Protein AF-A0A3D0PVK4-F1 (afdb_monomer)

Structure (mmCIF, N/CA/C/O backbone):
data_AF-A0A3D0PVK4-F1
#
_entry.id   AF-A0A3D0PVK4-F1
#
loop_
_atom_site.group_PDB
_atom_site.id
_atom_site.type_symbol
_atom_site.label_atom_id
_atom_site.label_alt_id
_atom_site.label_comp_id
_atom_site.label_asym_id
_atom_site.label_entity_id
_atom_site.label_seq_id
_atom_site.pdbx_PDB_ins_code
_atom_site.Cartn_x
_atom_site.Cartn_y
_atom_site.Cartn_z
_atom_site.occupancy
_atom_site.B_iso_or_equiv
_atom_site.auth_seq_id
_atom_site.auth_comp_id
_atom_site.auth_asym_id
_atom_site.auth_atom_id
_atom_site.pdbx_PDB_model_num
ATOM 1 N N . MET A 1 1 ? -28.708 -6.680 35.191 1.00 58.59 1 MET A N 1
ATOM 2 C CA . MET A 1 1 ? -28.723 -5.325 34.583 1.00 58.59 1 MET A CA 1
ATOM 3 C C . MET A 1 1 ? -27.309 -4.758 34.552 1.00 58.59 1 MET A C 1
ATOM 5 O O . MET A 1 1 ? -26.917 -4.237 33.519 1.00 58.59 1 MET A O 1
ATOM 9 N N . GLU A 1 2 ? -26.520 -4.960 35.614 1.00 60.00 2 GLU A N 1
ATOM 10 C CA . GLU A 1 2 ? -25.069 -4.705 35.621 1.00 60.00 2 GLU A CA 1
ATOM 11 C C . GLU A 1 2 ? -24.308 -5.429 34.509 1.00 60.00 2 GLU A C 1
ATOM 13 O O . GLU A 1 2 ? -23.627 -4.765 33.738 1.00 60.00 2 GLU A O 1
ATOM 18 N N . ASP A 1 3 ? -24.485 -6.745 34.346 1.00 69.75 3 ASP A N 1
ATOM 19 C CA . ASP A 1 3 ? -23.753 -7.490 33.305 1.00 69.75 3 ASP A CA 1
ATOM 20 C C . ASP A 1 3 ? -24.058 -7.003 31.878 1.00 69.75 3 ASP A C 1
ATOM 22 O O . ASP A 1 3 ? -23.200 -7.067 31.004 1.00 69.75 3 ASP A O 1
ATOM 26 N N . TYR A 1 4 ? -25.254 -6.452 31.643 1.00 73.19 4 TYR A N 1
ATOM 27 C CA . TYR A 1 4 ? -25.607 -5.850 30.355 1.00 73.19 4 TYR A CA 1
ATOM 28 C C . TYR A 1 4 ? -24.887 -4.513 30.139 1.00 73.19 4 TYR A C 1
ATOM 30 O O . TYR A 1 4 ? -24.336 -4.276 29.071 1.00 73.19 4 TYR A O 1
ATOM 38 N N . ILE A 1 5 ? -24.841 -3.650 31.159 1.00 68.38 5 ILE A N 1
ATOM 39 C CA . ILE A 1 5 ? -24.108 -2.376 31.105 1.00 68.38 5 ILE A CA 1
ATOM 40 C C . ILE A 1 5 ? -22.619 -2.626 30.848 1.00 68.38 5 ILE A C 1
ATOM 42 O O . ILE A 1 5 ? -22.021 -1.970 29.999 1.00 68.38 5 ILE A O 1
ATOM 46 N N . ILE A 1 6 ? -22.038 -3.591 31.560 1.00 73.75 6 ILE A N 1
ATOM 47 C CA . ILE A 1 6 ? -20.621 -3.940 31.445 1.00 73.75 6 ILE A CA 1
ATOM 48 C C . ILE A 1 6 ? -20.329 -4.538 30.068 1.00 73.75 6 ILE A C 1
ATOM 50 O O . ILE A 1 6 ? -19.390 -4.094 29.418 1.00 73.75 6 ILE A O 1
ATOM 54 N N . GLY A 1 7 ? -21.175 -5.448 29.574 1.00 76.12 7 GLY A N 1
ATOM 55 C CA . GLY A 1 7 ? -21.017 -6.024 28.235 1.00 76.12 7 GLY A CA 1
ATOM 56 C C . GLY A 1 7 ? -21.122 -4.988 27.109 1.00 76.12 7 GLY A C 1
ATOM 57 O O . GLY A 1 7 ? -20.389 -5.064 26.127 1.00 76.12 7 GLY A O 1
ATOM 58 N N . VAL A 1 8 ? -21.981 -3.973 27.254 1.00 75.69 8 VAL A N 1
ATOM 59 C CA . VAL A 1 8 ? -22.079 -2.878 26.274 1.00 75.69 8 VAL A CA 1
ATOM 60 C C . VAL A 1 8 ? -20.844 -1.971 26.323 1.00 75.69 8 VAL A C 1
ATOM 62 O O . VAL A 1 8 ? -20.353 -1.563 25.273 1.00 75.69 8 VAL A O 1
ATOM 65 N N . ILE A 1 9 ? -20.310 -1.678 27.513 1.00 72.69 9 ILE A N 1
ATOM 66 C CA . ILE A 1 9 ? -19.059 -0.915 27.664 1.00 72.69 9 ILE A CA 1
ATOM 67 C C . ILE A 1 9 ? -17.879 -1.692 27.072 1.00 72.69 9 ILE A C 1
ATOM 69 O O . ILE A 1 9 ? -17.057 -1.107 26.370 1.00 72.69 9 ILE A O 1
ATOM 73 N N . GLU A 1 10 ? -17.821 -3.002 27.297 1.00 77.31 10 GLU A N 1
ATOM 74 C CA . GLU A 1 10 ? -16.793 -3.882 26.746 1.00 77.31 10 GLU A CA 1
ATOM 75 C C . GLU A 1 10 ? -16.864 -3.952 25.210 1.00 77.31 10 GLU A C 1
ATOM 77 O O . GLU A 1 10 ? -15.833 -3.872 24.547 1.00 77.31 10 GLU A O 1
ATOM 82 N N . ASP A 1 11 ? -18.061 -3.985 24.613 1.00 77.38 11 ASP A N 1
ATOM 83 C CA . ASP A 1 11 ? -18.217 -3.928 23.150 1.00 77.38 11 ASP A CA 1
ATOM 84 C C . ASP A 1 11 ? -17.812 -2.561 22.562 1.00 77.38 11 ASP A C 1
ATOM 86 O O . ASP A 1 11 ? -17.221 -2.499 21.482 1.00 77.38 11 ASP A O 1
ATOM 90 N N . ILE A 1 12 ? -18.060 -1.451 23.274 1.00 75.69 12 ILE A N 1
ATOM 91 C CA . ILE A 1 12 ? -17.538 -0.130 22.874 1.00 75.69 12 ILE A CA 1
ATOM 92 C C . ILE A 1 12 ? -16.009 -0.144 22.920 1.00 75.69 12 ILE A C 1
ATOM 94 O O . ILE A 1 12 ? -15.363 0.279 21.966 1.00 75.69 12 ILE A O 1
ATOM 98 N N . LEU A 1 13 ? -15.425 -0.648 24.004 1.00 71.56 13 LEU A N 1
ATOM 99 C CA . LEU A 1 13 ? -13.982 -0.660 24.236 1.00 71.56 13 LEU A CA 1
ATOM 100 C C . LEU A 1 13 ? -13.230 -1.530 23.220 1.00 71.56 13 LEU A C 1
ATOM 102 O O . LEU A 1 13 ? -12.225 -1.107 22.640 1.00 71.56 13 LEU A O 1
ATOM 106 N N . ASN A 1 14 ? -13.760 -2.725 22.957 1.00 75.38 14 ASN A N 1
ATOM 107 C CA . ASN A 1 14 ? -13.267 -3.628 21.925 1.00 75.38 14 ASN A CA 1
ATOM 108 C C . ASN A 1 14 ? -13.432 -3.008 20.537 1.00 75.38 14 ASN A C 1
ATOM 110 O O . ASN A 1 14 ? -12.511 -3.063 19.723 1.00 75.38 14 ASN A O 1
ATOM 114 N N . GLY A 1 15 ? -14.559 -2.339 20.284 1.00 69.50 15 GLY A N 1
ATOM 115 C CA . GLY A 1 15 ? -14.780 -1.578 19.063 1.00 69.50 15 GLY A CA 1
ATOM 116 C C . GLY A 1 15 ? -13.735 -0.478 18.858 1.00 69.50 15 GLY A C 1
ATOM 117 O O . GLY A 1 15 ? -13.112 -0.428 17.803 1.00 69.50 15 GLY A O 1
ATOM 118 N N . VAL A 1 16 ? -13.459 0.349 19.870 1.00 70.38 16 VAL A N 1
ATOM 119 C CA . VAL A 1 16 ? -12.435 1.410 19.803 1.00 70.38 16 VAL A CA 1
ATOM 120 C C . VAL A 1 16 ? -11.055 0.816 19.528 1.00 70.38 16 VAL A C 1
ATOM 122 O O . VAL A 1 16 ? -10.338 1.299 18.653 1.00 70.38 16 VAL A O 1
ATOM 125 N N . THR A 1 17 ? -10.706 -0.270 20.216 1.00 68.44 17 THR A N 1
ATOM 126 C CA . THR A 1 17 ? -9.398 -0.925 20.078 1.00 68.44 17 THR A CA 1
ATOM 127 C C . THR A 1 17 ? -9.240 -1.596 18.710 1.00 68.44 17 THR A C 1
ATOM 129 O O . THR A 1 17 ? -8.182 -1.501 18.095 1.00 68.44 17 THR A O 1
ATOM 132 N N . SER A 1 18 ? -10.305 -2.196 18.170 1.00 67.00 18 SER A N 1
ATOM 133 C CA . SER A 1 18 ? -10.315 -2.787 16.821 1.00 67.00 18 SER A CA 1
ATOM 134 C C . SER A 1 18 ? -10.205 -1.755 15.691 1.00 67.00 18 SER A C 1
ATOM 136 O O . SER A 1 18 ? -9.859 -2.099 14.562 1.00 67.00 18 SER A O 1
ATOM 138 N N . MET A 1 19 ? -10.487 -0.481 15.974 1.00 66.00 19 MET A N 1
ATOM 139 C CA . MET A 1 19 ? -10.402 0.595 14.989 1.00 66.00 19 MET A CA 1
ATOM 140 C C . MET A 1 19 ? -9.115 1.406 15.112 1.00 66.00 19 MET A C 1
ATOM 142 O O . MET A 1 19 ? -8.481 1.673 14.094 1.00 66.00 19 MET A O 1
ATOM 146 N N . GLY A 1 20 ? -8.735 1.790 16.333 1.00 59.12 20 GLY A N 1
ATOM 147 C CA . GLY A 1 20 ? -7.626 2.707 16.608 1.00 59.12 20 GLY A CA 1
ATOM 148 C C . GLY A 1 20 ? -6.433 2.110 17.356 1.00 59.12 20 GLY A C 1
ATOM 149 O O . GLY A 1 20 ? -5.475 2.838 17.589 1.00 59.12 20 GLY A O 1
ATOM 150 N N . GLY A 1 21 ? -6.475 0.833 17.749 1.00 62.78 21 GLY A N 1
ATOM 151 C CA . GLY A 1 21 ? -5.325 0.155 18.354 1.00 62.78 21 GLY A CA 1
ATOM 152 C C . GLY A 1 21 ? -4.225 -0.163 17.335 1.00 62.78 21 GLY A C 1
ATOM 153 O O . GLY A 1 21 ? -4.399 0.045 16.136 1.00 62.78 21 GLY A O 1
ATOM 154 N N . ASP A 1 22 ? -3.112 -0.738 17.797 1.00 54.72 22 ASP A N 1
ATOM 155 C CA . ASP A 1 22 ? -1.921 -1.034 16.972 1.00 54.72 22 ASP A CA 1
ATOM 156 C C . ASP A 1 22 ? -2.179 -1.939 15.748 1.00 54.72 22 ASP A C 1
ATOM 158 O O . ASP A 1 22 ? -1.397 -1.936 14.803 1.00 54.72 22 ASP A O 1
ATOM 162 N N . ASN A 1 23 ? -3.287 -2.690 15.727 1.00 57.16 23 ASN A N 1
ATOM 163 C CA . ASN A 1 23 ? -3.734 -3.489 14.573 1.00 57.16 23 ASN A CA 1
ATOM 164 C C . ASN A 1 23 ? -5.088 -3.023 14.021 1.00 57.16 23 ASN A C 1
ATOM 166 O O . ASN A 1 23 ? -5.751 -3.747 13.273 1.00 57.16 23 ASN A O 1
ATOM 170 N N . GLY A 1 24 ? -5.534 -1.841 14.436 1.00 62.22 24 GLY A N 1
ATOM 171 C CA . GLY A 1 24 ? -6.821 -1.297 14.068 1.00 62.22 24 GLY A CA 1
ATOM 172 C C . GLY A 1 24 ? -6.889 -0.954 12.587 1.00 62.22 24 GLY A C 1
ATOM 173 O O . GLY A 1 24 ? -5.876 -0.680 11.942 1.00 62.22 24 GLY A O 1
ATOM 174 N N . LEU A 1 25 ? -8.105 -0.941 12.045 1.00 62.31 25 LEU A N 1
ATOM 175 C CA . LEU A 1 25 ? -8.371 -0.665 10.628 1.00 62.31 25 LEU A CA 1
ATOM 176 C C . LEU A 1 25 ? -7.696 0.627 10.108 1.00 62.31 25 LEU A C 1
ATOM 178 O O . LEU A 1 25 ? -7.451 0.760 8.913 1.00 62.31 25 LEU A O 1
ATOM 182 N N . LEU A 1 26 ? -7.414 1.580 11.002 1.00 61.00 26 LEU A N 1
ATOM 183 C CA . LEU A 1 26 ? -6.803 2.879 10.704 1.00 61.00 26 LEU A CA 1
ATOM 184 C C . LEU A 1 26 ? -5.278 2.844 10.537 1.00 61.00 26 LEU A C 1
ATOM 186 O O . LEU A 1 26 ? -4.717 3.764 9.946 1.00 61.00 26 LEU A O 1
ATOM 190 N N . VAL A 1 27 ? -4.616 1.818 11.073 1.00 61.66 27 VAL A N 1
ATOM 191 C CA . VAL A 1 27 ? -3.147 1.705 11.122 1.00 61.66 27 VAL A CA 1
ATOM 192 C C . VAL A 1 27 ? -2.619 0.750 10.046 1.00 61.66 27 VAL A C 1
ATOM 194 O O . VAL A 1 27 ? -1.445 0.800 9.683 1.00 61.66 27 VAL A O 1
ATOM 197 N N . GLN A 1 28 ? -3.487 -0.098 9.491 1.00 66.69 28 GLN A N 1
ATOM 198 C CA . GLN A 1 28 ? -3.095 -1.124 8.529 1.00 66.69 28 GLN A CA 1
ATOM 199 C C . GLN A 1 28 ? -2.659 -0.535 7.180 1.00 66.69 28 GLN A C 1
ATOM 201 O O . GLN A 1 28 ? -3.311 0.339 6.602 1.00 66.69 28 GLN A O 1
ATOM 206 N N . THR A 1 29 ? -1.566 -1.076 6.637 1.00 68.75 29 THR A N 1
ATOM 207 C CA . THR A 1 29 ? -1.134 -0.797 5.260 1.00 68.75 29 THR A CA 1
ATOM 208 C C . THR A 1 29 ? -2.087 -1.428 4.243 1.00 68.75 29 THR A C 1
ATOM 210 O O . THR A 1 29 ? -2.768 -2.399 4.572 1.00 68.75 29 THR A O 1
ATOM 213 N N . PRO A 1 30 ? -2.101 -0.973 2.975 1.00 61.12 30 PRO A N 1
ATOM 214 C CA . PRO A 1 30 ? -2.915 -1.600 1.930 1.00 61.12 30 PRO A CA 1
ATOM 215 C C . PRO A 1 30 ? -2.632 -3.109 1.780 1.00 61.12 30 PRO A C 1
ATOM 217 O O . PRO A 1 30 ? -3.545 -3.913 1.619 1.00 61.12 30 PRO A O 1
ATOM 220 N N . ALA A 1 31 ? -1.372 -3.530 1.937 1.00 60.97 31 ALA A N 1
ATOM 221 C CA . ALA A 1 31 ? -0.999 -4.945 1.915 1.00 60.97 31 ALA A CA 1
ATOM 222 C C . ALA A 1 31 ? -1.577 -5.748 3.100 1.00 60.97 31 ALA A C 1
ATOM 224 O O . ALA A 1 31 ? -1.915 -6.921 2.936 1.00 60.97 31 ALA A O 1
ATOM 225 N N . GLN A 1 32 ? -1.706 -5.127 4.277 1.00 65.44 32 GLN A N 1
ATOM 226 C CA . GLN A 1 32 ? -2.278 -5.755 5.472 1.00 65.44 32 GLN A CA 1
ATOM 227 C C . GLN A 1 32 ? -3.806 -5.691 5.515 1.00 65.44 32 GLN A C 1
ATOM 229 O O . GLN A 1 32 ? -4.432 -6.621 6.016 1.00 65.44 32 GLN A O 1
ATOM 234 N N . PHE A 1 33 ? -4.401 -4.649 4.933 1.00 63.50 33 PHE A N 1
ATOM 235 C CA . PHE A 1 33 ? -5.846 -4.475 4.855 1.00 63.50 33 PHE A CA 1
ATOM 236 C C . PHE A 1 33 ? -6.499 -5.573 4.007 1.00 63.50 33 PHE A C 1
ATOM 238 O O . PHE A 1 33 ? -7.498 -6.170 4.407 1.00 63.50 33 PHE A O 1
ATOM 245 N N . ASN A 1 34 ? -5.938 -5.864 2.826 1.00 69.81 34 ASN A N 1
ATOM 246 C CA . ASN A 1 34 ? -6.353 -7.024 2.044 1.00 69.81 34 ASN A CA 1
ATOM 247 C C . ASN A 1 34 ? -5.244 -7.497 1.092 1.00 69.81 34 ASN A C 1
ATOM 249 O O . ASN A 1 34 ? -5.098 -6.996 -0.026 1.00 69.81 34 ASN A O 1
ATOM 253 N N . SER A 1 35 ? -4.510 -8.526 1.516 1.00 70.00 35 SER A N 1
ATOM 254 C CA . SER A 1 35 ? -3.409 -9.119 0.746 1.00 70.00 35 SER A CA 1
ATOM 255 C C . SER A 1 35 ? -3.849 -9.685 -0.607 1.00 70.00 35 SER A C 1
ATOM 257 O O . SER A 1 35 ? -3.089 -9.641 -1.575 1.00 70.00 35 SER A O 1
ATOM 259 N N . THR A 1 36 ? -5.093 -10.165 -0.706 1.00 70.75 36 THR A N 1
ATOM 260 C CA . THR A 1 36 ? -5.645 -10.663 -1.968 1.00 70.75 36 THR A CA 1
ATOM 261 C C . THR A 1 36 ? -5.830 -9.498 -2.930 1.00 70.75 36 THR A C 1
ATOM 263 O O . THR A 1 36 ? -5.188 -9.483 -3.969 1.00 70.75 36 THR A O 1
ATOM 266 N N . ILE A 1 37 ? -6.593 -8.464 -2.576 1.00 67.75 37 ILE A N 1
ATOM 267 C CA . ILE A 1 37 ? -6.819 -7.308 -3.462 1.00 67.75 37 ILE A CA 1
ATOM 268 C C . ILE A 1 37 ? -5.491 -6.647 -3.855 1.00 67.75 37 ILE A C 1
ATOM 270 O O . ILE A 1 37 ? -5.287 -6.339 -5.028 1.00 67.75 37 ILE A O 1
ATOM 274 N N . TYR A 1 38 ? -4.552 -6.512 -2.917 1.00 72.38 38 TYR A N 1
ATOM 275 C CA . TYR A 1 38 ? -3.235 -5.952 -3.207 1.00 72.38 38 TYR A CA 1
ATOM 276 C C . TYR A 1 38 ? -2.443 -6.782 -4.234 1.00 72.38 38 TYR A C 1
ATOM 278 O O . TYR A 1 38 ? -1.865 -6.215 -5.161 1.00 72.38 38 TYR A O 1
ATOM 286 N N . SER A 1 39 ? -2.473 -8.117 -4.146 1.00 71.56 39 SER A N 1
ATOM 287 C CA . SER A 1 39 ? -1.825 -8.988 -5.142 1.00 71.56 39 SER A CA 1
ATOM 288 C C . SER A 1 39 ? -2.442 -8.855 -6.540 1.00 71.56 39 SER A C 1
ATOM 290 O O . SER A 1 39 ? -1.726 -8.871 -7.541 1.00 71.56 39 SER A O 1
ATOM 292 N N . TRP A 1 40 ? -3.758 -8.642 -6.626 1.00 73.50 40 TRP A N 1
ATOM 293 C CA . TRP A 1 40 ? -4.442 -8.400 -7.897 1.00 73.50 40 TRP A CA 1
ATOM 294 C C . TRP A 1 40 ? -4.066 -7.038 -8.484 1.00 73.50 40 TRP A C 1
ATOM 296 O O . TRP A 1 40 ? -3.806 -6.931 -9.679 1.00 73.50 40 TRP A O 1
ATOM 306 N N . VAL A 1 41 ? -3.974 -6.008 -7.643 1.00 74.25 41 VAL A N 1
ATOM 307 C CA . VAL A 1 41 ? -3.532 -4.662 -8.033 1.00 74.25 41 VAL A CA 1
ATOM 308 C C . VAL A 1 41 ? -2.090 -4.685 -8.545 1.00 74.25 41 VAL A C 1
ATOM 310 O O . VAL A 1 41 ? -1.806 -4.108 -9.595 1.00 74.25 41 VAL A O 1
ATOM 313 N N . GLN A 1 42 ? -1.190 -5.405 -7.870 1.00 72.75 42 GLN A N 1
ATOM 314 C CA . GLN A 1 42 ? 0.174 -5.626 -8.361 1.00 72.75 42 GLN A CA 1
ATOM 315 C C . GLN A 1 42 ? 0.187 -6.403 -9.683 1.00 72.75 42 GLN A C 1
ATOM 317 O O . GLN A 1 42 ? 0.917 -6.031 -10.601 1.00 72.75 42 GLN A O 1
ATOM 322 N N . GLY A 1 43 ? -0.668 -7.420 -9.821 1.00 75.06 43 GLY A N 1
ATOM 323 C CA . GLY A 1 43 ? -0.842 -8.160 -11.070 1.00 75.06 43 GLY A CA 1
ATOM 324 C C . GLY A 1 43 ? -1.272 -7.264 -12.236 1.00 75.06 43 GLY A C 1
ATOM 325 O O . GLY A 1 43 ? -0.716 -7.373 -13.329 1.00 75.06 43 GLY A O 1
ATOM 326 N N . ILE A 1 44 ? -2.200 -6.330 -12.006 1.00 75.81 44 ILE A N 1
ATOM 327 C CA . ILE A 1 44 ? -2.634 -5.337 -13.003 1.00 75.81 44 ILE A CA 1
ATOM 328 C C . ILE A 1 44 ? -1.503 -4.352 -13.324 1.00 75.81 44 ILE A C 1
ATOM 330 O O . ILE A 1 44 ? -1.251 -4.075 -14.497 1.00 75.81 44 ILE A O 1
ATOM 334 N N . CYS A 1 45 ? -0.785 -3.861 -12.311 1.00 75.88 45 CYS A N 1
ATOM 335 C CA . CYS A 1 45 ? 0.368 -2.977 -12.500 1.00 75.88 45 CYS A CA 1
ATOM 336 C C . CYS A 1 45 ? 1.424 -3.631 -13.410 1.00 75.88 45 CYS A C 1
ATOM 338 O O . CYS A 1 45 ? 1.887 -3.032 -14.380 1.00 75.88 45 CYS A O 1
ATOM 340 N N . GLN A 1 46 ? 1.740 -4.902 -13.163 1.00 76.69 46 GLN A N 1
ATOM 341 C CA . GLN A 1 46 ? 2.753 -5.636 -13.916 1.00 76.69 46 GLN A CA 1
ATOM 342 C C . GLN A 1 46 ? 2.276 -6.094 -15.301 1.00 76.69 46 GLN A C 1
ATOM 344 O O . GLN A 1 46 ? 3.066 -6.113 -16.241 1.00 76.69 46 GLN A O 1
ATOM 349 N N . SER A 1 47 ? 0.989 -6.413 -15.454 1.00 79.88 47 SER A N 1
ATOM 350 C CA . SER A 1 47 ? 0.440 -6.926 -16.719 1.00 79.88 47 SER A CA 1
ATOM 351 C C . SER A 1 47 ? -0.029 -5.833 -17.681 1.00 79.88 47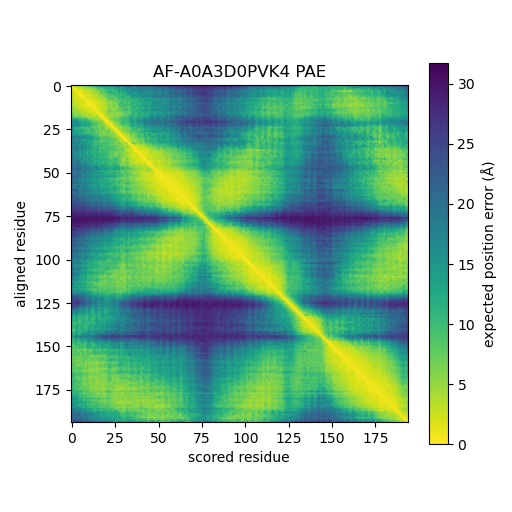 SER A C 1
ATOM 353 O O . SER A 1 47 ? -0.061 -6.071 -18.884 1.00 79.88 47 SER A O 1
ATOM 355 N N . ALA A 1 48 ? -0.413 -4.654 -17.181 1.00 78.12 48 ALA A N 1
ATOM 356 C CA . ALA A 1 48 ? -0.982 -3.579 -17.995 1.00 78.12 48 ALA A CA 1
ATOM 357 C C . ALA A 1 48 ? -0.191 -2.268 -17.899 1.00 78.12 48 ALA A C 1
ATOM 359 O O . ALA A 1 48 ? 0.158 -1.695 -18.931 1.00 78.12 48 ALA A O 1
ATOM 360 N N . ALA A 1 49 ? 0.139 -1.796 -16.693 1.00 77.00 49 ALA A N 1
ATOM 361 C CA . ALA A 1 49 ? 0.778 -0.488 -16.531 1.00 77.00 49 ALA A CA 1
ATOM 362 C C . ALA A 1 49 ? 2.264 -0.488 -16.922 1.00 77.00 49 ALA A C 1
ATOM 364 O O . ALA A 1 49 ? 2.702 0.437 -17.602 1.00 77.00 49 ALA A O 1
ATOM 365 N N . MET A 1 50 ? 3.027 -1.531 -16.573 1.00 81.81 50 MET A N 1
ATOM 366 C CA . MET A 1 50 ? 4.430 -1.667 -16.991 1.00 81.81 50 MET A CA 1
ATOM 367 C C . MET A 1 50 ? 4.591 -1.712 -18.521 1.00 81.81 50 MET A C 1
ATOM 369 O O . MET A 1 50 ? 5.387 -0.933 -19.040 1.00 81.81 50 MET A O 1
ATOM 373 N N . PRO A 1 51 ? 3.841 -2.539 -19.284 1.00 82.56 51 PRO A N 1
ATOM 374 C CA . PRO A 1 51 ? 3.906 -2.503 -20.746 1.00 82.56 51 PRO A CA 1
ATOM 375 C C . PRO A 1 51 ? 3.619 -1.120 -21.335 1.00 82.56 51 PRO A C 1
ATOM 377 O O . PRO A 1 51 ? 4.342 -0.678 -22.225 1.00 82.56 51 PRO A O 1
ATOM 380 N N . VAL A 1 52 ? 2.609 -0.411 -20.818 1.00 83.00 52 VAL A N 1
ATOM 381 C CA . VAL A 1 52 ? 2.288 0.957 -21.259 1.00 83.00 52 VAL A CA 1
ATOM 382 C C . VAL A 1 52 ? 3.440 1.917 -20.947 1.00 83.00 52 VAL A C 1
ATOM 384 O O . VAL A 1 52 ? 3.842 2.684 -21.821 1.00 83.00 52 VAL A O 1
ATOM 387 N N . ALA A 1 53 ? 4.022 1.830 -19.750 1.00 81.75 53 ALA A N 1
ATOM 388 C CA . ALA A 1 53 ? 5.184 2.617 -19.348 1.00 81.75 53 ALA A CA 1
ATOM 389 C C . ALA A 1 53 ? 6.397 2.366 -20.264 1.00 81.75 53 ALA A C 1
ATOM 391 O O . ALA A 1 53 ? 7.024 3.316 -20.727 1.00 81.75 53 ALA A O 1
ATOM 392 N N . TYR A 1 54 ? 6.685 1.110 -20.626 1.00 83.50 54 TYR A N 1
ATOM 393 C CA . TYR A 1 54 ? 7.773 0.793 -21.559 1.00 83.50 54 TYR A CA 1
ATOM 394 C C . TYR A 1 54 ? 7.541 1.349 -22.967 1.00 83.50 54 TYR A C 1
ATOM 396 O O . TYR A 1 54 ? 8.499 1.773 -23.611 1.00 83.50 54 TYR A O 1
ATOM 404 N N . VAL A 1 55 ? 6.296 1.375 -23.455 1.00 86.31 55 VAL A N 1
ATOM 405 C CA . VAL A 1 55 ? 5.971 1.972 -24.762 1.00 86.31 55 VAL A CA 1
ATOM 406 C C . VAL A 1 55 ? 6.207 3.483 -24.745 1.00 86.31 55 VAL A C 1
ATOM 408 O O . VAL A 1 55 ? 6.814 4.014 -25.676 1.00 86.31 55 VAL A O 1
ATOM 411 N N . VAL A 1 56 ? 5.782 4.175 -23.684 1.00 85.75 56 VAL A N 1
ATOM 412 C CA . VAL A 1 56 ? 6.034 5.618 -23.518 1.00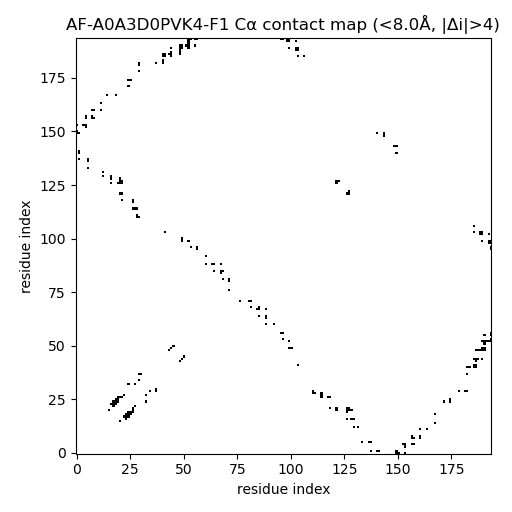 85.75 56 VAL A CA 1
ATOM 413 C C . VAL A 1 56 ? 7.536 5.894 -23.427 1.00 85.75 56 VAL A C 1
ATOM 415 O O . VAL A 1 56 ? 8.049 6.741 -24.159 1.00 85.75 56 VAL A O 1
ATOM 418 N N . LEU A 1 57 ? 8.263 5.115 -22.625 1.00 86.25 57 LEU A N 1
ATOM 419 C CA . LEU A 1 57 ? 9.713 5.230 -22.482 1.00 86.25 57 LEU A CA 1
ATOM 420 C C . LEU A 1 57 ? 10.431 4.998 -23.825 1.00 86.25 57 LEU A C 1
ATOM 422 O O . LEU A 1 57 ? 11.332 5.755 -24.185 1.00 86.25 57 LEU A O 1
ATOM 426 N N . ALA A 1 58 ? 10.000 4.013 -24.619 1.00 85.06 58 ALA A N 1
ATOM 427 C CA . ALA A 1 58 ? 10.544 3.761 -25.954 1.00 85.06 58 ALA A CA 1
ATOM 428 C C . ALA A 1 58 ? 10.307 4.934 -26.928 1.00 85.06 58 ALA A C 1
ATOM 430 O O . ALA A 1 58 ? 11.186 5.251 -27.738 1.00 85.06 58 ALA A O 1
ATOM 431 N N . LEU A 1 59 ? 9.157 5.614 -26.839 1.00 86.44 59 LEU A N 1
ATOM 432 C CA . LEU A 1 59 ? 8.868 6.816 -27.630 1.00 86.44 59 LEU A CA 1
ATOM 433 C C . LEU A 1 59 ? 9.769 7.990 -27.229 1.00 86.44 59 LEU A C 1
ATOM 435 O O . LEU A 1 59 ? 10.384 8.606 -28.101 1.00 86.44 59 LEU A O 1
ATOM 439 N N . ILE A 1 60 ? 9.895 8.269 -25.927 1.00 85.19 60 ILE A N 1
ATOM 440 C CA . ILE A 1 60 ? 10.776 9.328 -25.407 1.00 85.19 60 ILE A CA 1
ATOM 441 C C . ILE A 1 60 ? 12.233 9.057 -25.791 1.00 85.19 60 ILE A C 1
ATOM 443 O O . ILE A 1 60 ? 12.928 9.955 -26.264 1.00 85.19 60 ILE A O 1
ATOM 447 N N . PHE A 1 61 ? 12.679 7.806 -25.687 1.00 85.56 61 PHE A N 1
ATOM 448 C CA . PHE A 1 61 ? 14.022 7.406 -26.092 1.00 85.56 61 PHE A CA 1
ATOM 449 C C . PHE A 1 61 ? 14.281 7.622 -27.584 1.00 85.56 61 PHE A C 1
ATOM 451 O O . PHE A 1 61 ? 15.322 8.158 -27.962 1.00 85.56 61 PHE A O 1
ATOM 458 N N . THR A 1 62 ? 13.324 7.253 -28.437 1.00 85.50 62 THR A N 1
ATOM 459 C CA . THR A 1 62 ? 13.434 7.464 -29.888 1.00 85.50 62 THR A CA 1
ATOM 460 C C . THR A 1 62 ? 13.521 8.957 -30.221 1.00 85.50 62 THR A C 1
ATOM 462 O O . THR A 1 62 ? 14.317 9.352 -31.073 1.00 85.50 62 THR A O 1
ATOM 465 N N . LEU A 1 63 ? 12.772 9.808 -29.511 1.00 86.25 63 LEU A N 1
ATOM 466 C CA . LEU A 1 63 ? 12.857 11.266 -29.646 1.00 86.25 63 LEU A CA 1
ATOM 467 C C . LEU A 1 63 ? 14.205 11.823 -29.165 1.00 86.25 63 LEU A C 1
ATOM 469 O O . LEU A 1 63 ? 14.778 12.694 -29.822 1.00 86.25 63 LEU A O 1
ATOM 473 N N . GLU A 1 64 ? 14.743 11.330 -28.047 1.00 83.62 64 GLU A N 1
ATOM 474 C CA . GLU A 1 64 ? 16.040 11.784 -27.532 1.00 83.62 64 GLU A CA 1
ATOM 475 C C . GLU A 1 64 ? 17.203 11.327 -28.429 1.00 83.62 64 GLU A C 1
ATOM 477 O O . GLU A 1 64 ? 18.126 12.107 -28.673 1.00 83.62 64 GLU A O 1
ATOM 482 N N . LEU A 1 65 ? 17.118 10.127 -29.017 1.00 83.00 65 LEU A N 1
ATOM 483 C CA . LEU A 1 65 ? 18.045 9.671 -30.056 1.00 83.00 65 LEU A CA 1
ATOM 484 C C . LEU A 1 65 ? 17.945 10.504 -31.338 1.00 83.00 65 LEU A C 1
ATOM 486 O O . LEU A 1 65 ? 18.976 10.864 -31.902 1.00 83.00 65 LEU A O 1
ATOM 490 N N . TYR A 1 66 ? 16.739 10.857 -31.788 1.00 83.38 66 TYR A N 1
ATOM 491 C CA . TYR A 1 66 ? 16.548 11.722 -32.955 1.00 83.38 66 TYR A CA 1
ATOM 492 C C . TYR A 1 66 ? 17.149 13.121 -32.737 1.00 83.38 66 TYR A C 1
ATOM 494 O O . TYR A 1 66 ? 17.887 13.638 -33.581 1.00 83.38 66 TYR A O 1
ATOM 502 N N . ASN A 1 67 ? 16.906 13.720 -31.569 1.00 81.19 67 ASN A N 1
ATOM 503 C CA . ASN A 1 67 ? 17.492 15.009 -31.197 1.00 81.19 67 ASN A CA 1
ATOM 504 C C . ASN A 1 67 ? 19.020 14.931 -31.050 1.00 81.19 67 ASN A C 1
ATOM 506 O O . ASN A 1 67 ? 19.728 15.877 -31.394 1.00 81.19 67 ASN A O 1
ATOM 510 N N . ALA A 1 68 ? 19.551 13.806 -30.565 1.00 79.25 68 ALA A N 1
ATOM 511 C CA . ALA A 1 68 ? 20.990 13.574 -30.539 1.00 79.25 68 ALA A CA 1
ATOM 512 C C . ALA A 1 68 ? 21.575 13.455 -31.952 1.00 79.25 68 ALA A C 1
ATOM 514 O O . ALA A 1 68 ? 22.562 14.123 -32.242 1.00 79.25 68 ALA A O 1
ATOM 515 N N . SER A 1 69 ? 20.938 12.690 -32.844 1.00 76.31 69 SER A N 1
ATOM 516 C CA . SER A 1 69 ? 21.367 12.528 -34.241 1.00 76.31 69 SER A CA 1
ATOM 517 C C . SER A 1 69 ? 21.402 13.864 -34.981 1.00 76.31 69 SER A C 1
ATOM 519 O O . SER A 1 69 ? 22.432 14.245 -35.526 1.00 76.31 69 SER A O 1
ATOM 521 N N . THR A 1 70 ? 20.314 14.634 -34.920 1.00 75.50 70 THR A N 1
ATOM 522 C CA . THR A 1 70 ? 20.226 15.947 -35.583 1.00 75.50 70 THR A CA 1
ATOM 523 C C . THR A 1 70 ? 21.226 16.963 -35.028 1.00 75.50 70 THR A C 1
ATOM 525 O O . THR A 1 70 ? 21.725 17.810 -35.769 1.00 75.50 70 THR A O 1
ATOM 528 N N . ARG A 1 71 ? 21.577 16.877 -33.738 1.00 73.12 71 ARG A N 1
ATOM 529 C CA . ARG A 1 71 ? 22.608 17.727 -33.127 1.00 73.12 71 ARG A CA 1
ATOM 530 C C . ARG A 1 71 ? 24.024 17.343 -33.558 1.00 73.12 71 ARG A C 1
ATOM 532 O O . ARG A 1 71 ? 24.869 18.228 -33.650 1.00 73.12 71 ARG A O 1
ATOM 539 N N . ILE A 1 72 ? 24.277 16.067 -33.839 1.00 72.25 72 ILE A N 1
ATOM 540 C CA . ILE A 1 72 ? 25.548 15.587 -34.400 1.00 72.25 72 ILE A CA 1
ATOM 541 C C . ILE A 1 72 ? 25.679 16.049 -35.856 1.00 72.25 72 ILE A C 1
ATOM 543 O O . ILE A 1 72 ? 26.717 16.598 -36.226 1.00 72.25 72 ILE A O 1
ATOM 547 N N . ASP A 1 73 ? 24.604 15.924 -36.638 1.00 67.81 73 ASP A N 1
ATOM 548 C CA . ASP A 1 73 ? 24.560 16.357 -38.040 1.00 67.81 73 ASP A CA 1
ATOM 549 C C . ASP A 1 73 ? 24.695 17.885 -38.181 1.00 67.81 73 ASP A C 1
ATOM 551 O O . ASP A 1 73 ? 25.402 18.377 -39.060 1.00 67.81 73 ASP A O 1
ATOM 555 N N . GLY A 1 74 ? 24.066 18.658 -37.287 1.00 65.44 74 GLY A N 1
ATOM 556 C CA . GLY A 1 74 ? 24.114 20.124 -37.300 1.00 65.44 74 GLY A CA 1
ATOM 557 C C . GLY A 1 74 ? 25.403 20.745 -36.746 1.00 65.44 74 GLY A C 1
ATOM 558 O O . GLY A 1 74 ? 25.686 21.907 -37.033 1.00 65.44 74 GLY A O 1
ATOM 559 N N . ALA A 1 75 ? 26.194 20.009 -35.955 1.00 61.59 75 ALA A N 1
ATOM 560 C CA . ALA A 1 75 ? 27.392 20.541 -35.295 1.00 61.59 75 ALA A CA 1
ATOM 561 C C . ALA A 1 75 ? 28.679 20.455 -36.137 1.00 61.59 75 ALA A C 1
ATOM 563 O O . ALA A 1 75 ? 29.702 20.997 -35.724 1.00 61.59 75 ALA A O 1
ATOM 564 N N . GLY A 1 76 ? 28.663 19.797 -37.302 1.00 58.25 76 GLY A N 1
ATOM 565 C CA . GLY A 1 76 ? 29.786 19.786 -38.253 1.00 58.25 76 GLY A CA 1
ATOM 566 C C . GLY A 1 76 ? 31.124 19.232 -37.726 1.00 58.25 76 GLY A C 1
ATOM 567 O O . GLY A 1 76 ? 32.143 19.381 -38.397 1.00 58.25 76 GLY A O 1
ATOM 568 N N . ALA A 1 77 ? 31.160 18.599 -36.550 1.00 48.91 77 ALA A N 1
ATOM 569 C CA . ALA A 1 77 ? 32.394 18.224 -35.864 1.00 48.91 77 ALA A CA 1
ATOM 570 C C . ALA A 1 77 ? 32.450 16.716 -35.572 1.00 48.91 77 ALA A C 1
ATOM 572 O O . ALA A 1 77 ? 31.667 16.211 -34.780 1.00 48.91 77 ALA A O 1
ATOM 573 N N . GLY A 1 78 ? 33.409 16.040 -36.221 1.00 56.75 78 GLY A N 1
ATOM 574 C CA . GLY A 1 78 ? 34.051 14.753 -35.897 1.00 56.75 78 GLY A CA 1
ATOM 575 C C . GLY A 1 78 ? 33.253 13.650 -35.179 1.00 56.75 78 GLY A C 1
ATOM 576 O O . GLY A 1 78 ? 32.796 13.817 -34.053 1.00 56.75 78 GLY A O 1
ATOM 577 N N . ALA A 1 79 ? 33.253 12.447 -35.766 1.00 59.06 79 ALA A N 1
ATOM 578 C CA . ALA A 1 79 ? 32.623 11.215 -35.261 1.00 59.06 79 ALA A CA 1
ATOM 579 C C . ALA A 1 79 ? 32.824 10.907 -33.754 1.00 59.06 79 ALA A C 1
ATOM 581 O O . ALA A 1 79 ? 31.967 10.269 -33.142 1.00 59.06 79 ALA A O 1
ATOM 582 N N . THR A 1 80 ? 33.907 11.387 -33.133 1.00 58.91 80 THR A N 1
ATOM 583 C CA . THR A 1 80 ? 34.181 11.235 -31.694 1.00 58.91 80 THR A CA 1
ATOM 584 C C . THR A 1 80 ? 33.156 11.953 -30.804 1.00 58.91 80 THR A C 1
ATOM 586 O O . THR A 1 80 ? 32.707 11.376 -29.817 1.00 58.91 80 THR A O 1
ATOM 589 N N . PHE A 1 81 ? 32.707 13.163 -31.168 1.00 61.50 81 PHE A N 1
ATOM 590 C CA . PHE A 1 81 ? 31.674 13.888 -30.407 1.00 61.50 81 PHE A CA 1
ATOM 591 C C . PHE A 1 81 ? 30.285 13.254 -30.562 1.00 61.50 81 PHE A C 1
ATOM 593 O O . PHE A 1 81 ? 29.472 13.300 -29.637 1.00 61.50 81 PHE A O 1
ATOM 600 N N . GLY A 1 82 ? 30.026 12.616 -31.707 1.00 65.81 82 GLY A N 1
ATOM 601 C CA . GLY A 1 82 ? 28.780 11.892 -31.943 1.00 65.81 82 GLY A CA 1
ATOM 602 C C . GLY A 1 82 ? 28.650 10.623 -31.106 1.00 65.81 82 GLY A C 1
ATOM 603 O O . GLY A 1 82 ? 27.603 10.386 -30.503 1.00 65.81 82 GLY A O 1
ATOM 604 N N . ALA A 1 83 ? 29.732 9.849 -30.989 1.00 70.06 83 ALA A N 1
ATOM 605 C CA . ALA A 1 83 ? 29.750 8.639 -30.170 1.00 70.06 83 ALA A CA 1
ATOM 606 C C . ALA A 1 83 ? 29.525 8.939 -28.676 1.00 70.06 83 ALA A C 1
ATOM 608 O O . ALA A 1 83 ? 28.725 8.262 -28.029 1.00 70.06 83 ALA A O 1
ATOM 609 N N . GLU A 1 84 ? 30.159 9.985 -28.131 1.00 73.12 84 GLU A N 1
ATOM 610 C CA . GLU A 1 84 ? 29.956 10.392 -26.732 1.00 73.12 84 GLU A CA 1
ATOM 611 C C . GLU A 1 84 ? 28.519 10.847 -26.446 1.00 73.12 84 GLU A C 1
ATOM 613 O O . GLU A 1 84 ? 27.975 10.575 -25.371 1.00 73.12 84 GLU A O 1
ATOM 618 N N . MET A 1 85 ? 27.880 11.532 -27.397 1.00 72.75 85 MET A N 1
ATOM 619 C CA . MET A 1 85 ? 26.507 12.001 -27.231 1.00 72.75 85 MET A CA 1
ATOM 620 C C . MET A 1 85 ? 25.505 10.841 -27.241 1.00 72.75 85 MET A C 1
ATOM 622 O O . MET A 1 85 ? 24.637 10.781 -26.369 1.00 72.75 85 MET A O 1
ATOM 626 N N . ILE A 1 86 ? 25.667 9.885 -28.158 1.00 75.31 86 ILE A N 1
ATOM 627 C CA . ILE A 1 86 ? 24.848 8.664 -28.202 1.00 75.31 86 ILE A CA 1
ATOM 628 C C . ILE A 1 86 ? 25.055 7.836 -26.927 1.00 75.31 86 ILE A C 1
ATOM 630 O O . ILE A 1 86 ? 24.089 7.363 -26.330 1.00 75.31 86 ILE A O 1
ATOM 634 N N . PHE A 1 87 ? 26.297 7.723 -26.446 1.00 77.75 87 PHE A N 1
ATOM 635 C CA . PHE A 1 87 ? 26.607 7.007 -25.208 1.00 77.75 87 PHE A CA 1
ATOM 636 C C . PHE A 1 87 ? 25.931 7.637 -23.977 1.00 77.75 87 PHE A C 1
ATOM 638 O O . PHE A 1 87 ? 25.384 6.923 -23.137 1.00 77.75 87 PHE A O 1
ATOM 645 N N . LYS A 1 88 ? 25.876 8.974 -23.888 1.00 79.62 88 LYS A N 1
ATOM 646 C CA . LYS A 1 88 ? 25.133 9.670 -22.820 1.00 79.62 88 LYS A CA 1
ATOM 647 C C . LYS A 1 88 ? 23.627 9.402 -22.880 1.00 79.62 88 LYS A C 1
ATOM 649 O O . LYS A 1 88 ? 23.017 9.219 -21.829 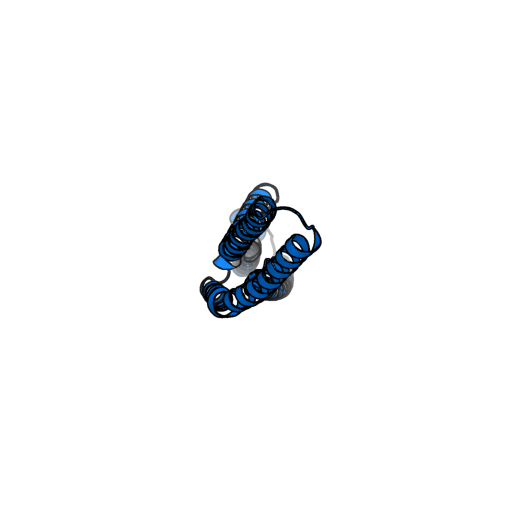1.00 79.62 88 LYS A O 1
ATOM 654 N N . VAL A 1 89 ? 23.032 9.355 -24.073 1.00 81.12 89 VAL A N 1
ATOM 655 C CA . VAL A 1 89 ? 21.600 9.034 -24.241 1.00 81.12 89 VAL A CA 1
ATOM 656 C C . VAL A 1 89 ? 21.312 7.576 -23.863 1.00 81.12 89 VAL A C 1
ATOM 658 O O . VAL A 1 89 ? 20.326 7.304 -23.182 1.00 81.12 89 VAL A O 1
ATOM 661 N N . MET A 1 90 ? 22.216 6.646 -24.185 1.00 81.00 90 MET A N 1
ATOM 662 C CA . MET A 1 90 ? 22.117 5.247 -23.751 1.00 81.00 90 MET A CA 1
ATOM 663 C C . MET A 1 90 ? 22.172 5.090 -22.226 1.00 81.00 90 MET A C 1
ATOM 665 O O . MET A 1 90 ? 21.383 4.336 -21.662 1.00 81.00 90 MET A O 1
ATOM 669 N N . ILE A 1 91 ? 23.057 5.819 -21.535 1.00 83.88 91 ILE A N 1
ATOM 670 C CA . ILE A 1 91 ? 23.111 5.788 -20.063 1.00 83.88 91 ILE A CA 1
ATOM 671 C C . ILE A 1 91 ? 21.807 6.316 -19.454 1.00 83.88 91 ILE A C 1
ATOM 673 O O . ILE A 1 91 ? 21.275 5.699 -18.531 1.00 83.88 91 ILE A O 1
ATOM 677 N N . LYS A 1 92 ? 21.264 7.424 -19.975 1.00 81.62 92 LYS A N 1
ATOM 678 C CA . LYS A 1 92 ? 19.980 7.968 -19.507 1.00 81.62 92 LYS A CA 1
ATOM 679 C C . LYS A 1 92 ? 18.845 6.959 -19.656 1.00 81.62 92 LYS A C 1
ATOM 681 O O . LYS A 1 92 ? 18.085 6.769 -18.715 1.00 81.62 92 LYS A O 1
ATOM 686 N N . PHE A 1 93 ? 18.777 6.268 -20.791 1.00 84.56 93 PHE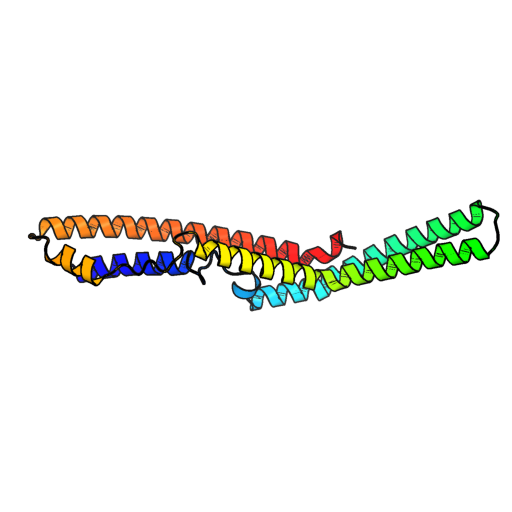 A N 1
ATOM 687 C CA . PHE A 1 93 ? 17.772 5.235 -21.029 1.00 84.56 93 PHE A CA 1
ATOM 688 C C . PHE A 1 93 ? 17.847 4.097 -20.010 1.00 84.56 93 PHE A C 1
ATOM 690 O O . PHE A 1 93 ? 16.827 3.697 -19.455 1.00 84.56 93 PHE A O 1
ATOM 697 N N . VAL A 1 94 ? 19.055 3.599 -19.725 1.00 84.50 94 VAL A N 1
ATOM 698 C CA . VAL A 1 94 ? 19.255 2.530 -18.735 1.00 84.50 94 VAL A CA 1
ATOM 699 C C . VAL A 1 94 ? 18.818 2.984 -17.341 1.00 84.50 94 VAL A C 1
ATOM 701 O O . VAL A 1 94 ? 18.166 2.215 -16.635 1.00 84.50 94 VAL A O 1
ATOM 704 N N . LEU A 1 95 ? 19.116 4.231 -16.959 1.00 83.19 95 LEU A N 1
ATOM 705 C CA . LEU A 1 95 ? 18.674 4.799 -15.682 1.00 83.19 95 LEU A CA 1
ATOM 706 C C . LEU A 1 95 ? 17.149 4.959 -15.611 1.00 83.19 95 LEU A C 1
ATOM 708 O O . LEU A 1 95 ? 16.553 4.553 -14.617 1.00 83.19 95 LEU A O 1
ATOM 712 N N . CYS A 1 96 ? 16.506 5.479 -16.659 1.00 80.62 96 CYS A N 1
ATOM 713 C CA . CYS A 1 96 ? 15.046 5.602 -16.720 1.00 80.62 96 CYS A CA 1
ATOM 714 C C . CYS A 1 96 ? 14.362 4.232 -16.658 1.00 80.62 96 CYS A C 1
ATOM 716 O O . CYS A 1 96 ? 13.438 4.035 -15.875 1.00 80.62 96 CYS A O 1
ATOM 718 N N . LYS A 1 97 ? 14.859 3.249 -17.416 1.00 83.44 97 LYS A N 1
ATOM 719 C CA . LYS A 1 97 ? 14.330 1.881 -17.392 1.00 83.44 97 LYS A CA 1
ATOM 720 C C . LYS A 1 97 ? 14.453 1.263 -15.999 1.00 83.44 97 LYS A C 1
ATOM 722 O O . LYS A 1 97 ? 13.503 0.660 -15.513 1.00 83.44 97 LYS A O 1
ATOM 727 N N . MET A 1 98 ? 15.600 1.440 -15.342 1.00 84.31 98 MET A N 1
ATOM 728 C CA . MET A 1 98 ? 15.810 0.969 -13.971 1.00 84.31 98 MET A CA 1
ATOM 729 C C . MET A 1 98 ? 14.849 1.642 -12.978 1.00 84.31 98 MET A C 1
ATOM 731 O O . MET A 1 98 ? 14.312 0.967 -12.105 1.00 84.31 98 MET A O 1
ATOM 735 N N . ALA A 1 99 ? 14.585 2.943 -13.126 1.00 80.69 99 ALA A N 1
ATOM 736 C CA . ALA A 1 99 ? 13.630 3.656 -12.279 1.00 80.69 99 ALA A CA 1
ATOM 737 C C . ALA A 1 99 ? 12.189 3.135 -12.451 1.00 80.69 99 ALA A C 1
ATOM 739 O O . ALA A 1 99 ? 11.499 2.894 -11.458 1.00 80.69 99 ALA A O 1
ATOM 740 N N . VAL A 1 100 ? 11.754 2.889 -13.692 1.00 81.69 100 VAL A N 1
ATOM 741 C CA . VAL A 1 100 ? 10.431 2.307 -13.980 1.00 81.69 100 VAL A CA 1
ATOM 742 C C . VAL A 1 100 ? 10.302 0.908 -13.373 1.00 81.69 100 VAL A C 1
ATOM 744 O O . VAL A 1 100 ? 9.320 0.633 -12.685 1.00 81.69 100 VAL A O 1
ATOM 747 N N . ASP A 1 101 ? 11.319 0.055 -13.523 1.00 81.31 101 ASP A N 1
ATOM 748 C CA . ASP A 1 101 ? 11.316 -1.299 -12.952 1.00 81.31 101 ASP A CA 1
ATOM 749 C C . ASP A 1 101 ? 11.204 -1.302 -11.419 1.00 81.31 101 ASP A C 1
ATOM 751 O O . ASP A 1 101 ? 10.542 -2.163 -10.838 1.00 81.31 101 ASP A O 1
ATOM 755 N N . MET A 1 102 ? 11.848 -0.340 -10.753 1.00 81.88 102 MET A N 1
ATOM 756 C CA . MET A 1 102 ? 11.855 -0.245 -9.290 1.00 81.88 102 MET A CA 1
ATOM 757 C C . MET A 1 102 ? 10.620 0.471 -8.721 1.00 81.88 102 MET A C 1
ATOM 759 O O . MET A 1 102 ? 10.435 0.479 -7.505 1.00 81.88 102 MET A O 1
ATOM 763 N N . THR A 1 103 ? 9.735 1.021 -9.559 1.00 78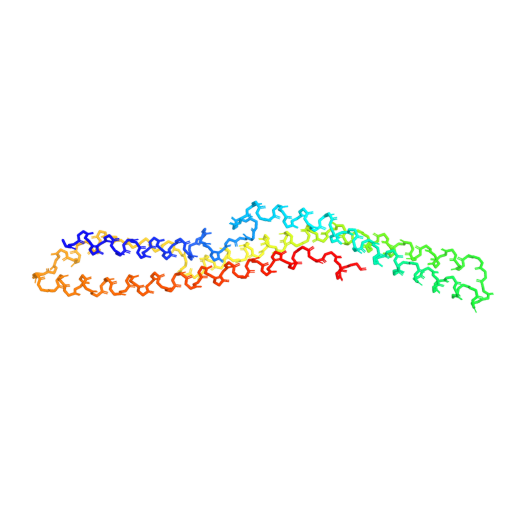.44 103 THR A N 1
ATOM 764 C CA . THR A 1 103 ? 8.544 1.774 -9.116 1.00 78.44 103 THR A CA 1
ATOM 765 C C . THR A 1 103 ? 7.649 0.998 -8.132 1.00 78.44 103 THR A C 1
ATOM 767 O O . THR A 1 103 ? 7.293 1.563 -7.093 1.00 78.44 103 THR A O 1
ATOM 770 N N . PRO A 1 104 ? 7.322 -0.295 -8.352 1.00 75.56 104 PRO A N 1
ATOM 771 C CA . PRO A 1 104 ? 6.505 -1.058 -7.405 1.00 75.56 104 PRO A CA 1
ATOM 772 C C . PRO A 1 104 ? 7.202 -1.276 -6.055 1.00 75.56 104 PRO A C 1
ATOM 774 O O . PRO A 1 104 ? 6.549 -1.281 -5.013 1.00 75.56 104 PRO A O 1
A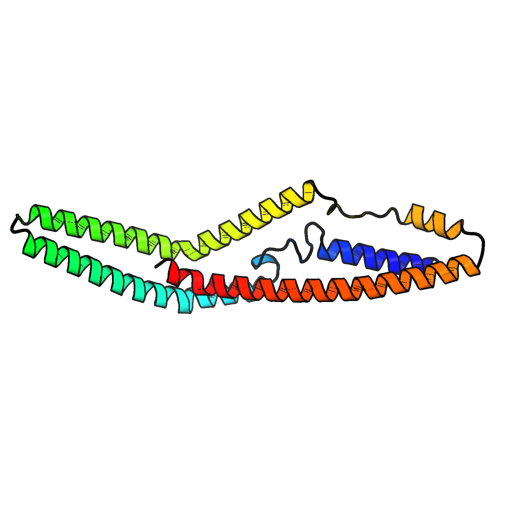TOM 777 N N . GLN A 1 105 ? 8.530 -1.439 -6.062 1.00 79.19 105 GLN A N 1
ATOM 778 C CA . GLN A 1 105 ? 9.325 -1.638 -4.847 1.00 79.19 105 GLN A CA 1
ATOM 779 C C . GLN A 1 105 ? 9.436 -0.345 -4.035 1.00 79.19 105 GLN A C 1
ATOM 781 O O . GLN A 1 105 ? 9.320 -0.374 -2.813 1.00 79.19 105 GLN A O 1
ATOM 786 N N . ILE A 1 106 ? 9.601 0.791 -4.716 1.00 79.50 106 ILE A N 1
ATOM 787 C CA . ILE A 1 106 ? 9.634 2.115 -4.090 1.00 79.50 106 ILE A CA 1
ATOM 788 C C . ILE A 1 106 ? 8.294 2.411 -3.409 1.00 79.50 106 ILE A C 1
ATOM 790 O O . ILE A 1 106 ? 8.283 2.812 -2.247 1.00 79.50 106 ILE A O 1
ATOM 794 N N . LEU A 1 107 ? 7.163 2.159 -4.081 1.00 78.56 107 LEU A N 1
ATOM 795 C CA . LEU A 1 107 ? 5.842 2.342 -3.469 1.00 78.56 107 LEU A CA 1
ATOM 796 C C . LEU A 1 107 ? 5.641 1.438 -2.245 1.00 78.56 107 LEU A C 1
ATOM 798 O O . LEU A 1 107 ? 5.170 1.911 -1.212 1.00 78.56 107 LEU A O 1
ATOM 802 N N . GLY A 1 108 ? 6.040 0.165 -2.334 1.00 78.44 108 GLY A N 1
ATOM 803 C CA . GLY A 1 108 ? 5.984 -0.769 -1.206 1.00 78.44 108 GLY A CA 1
ATOM 804 C C . GLY A 1 108 ? 6.775 -0.271 0.007 1.00 78.44 108 GLY A C 1
ATOM 805 O O . GLY A 1 108 ? 6.238 -0.209 1.111 1.00 78.44 108 GLY A O 1
ATOM 806 N N . ALA A 1 109 ? 8.011 0.183 -0.214 1.00 79.06 109 ALA A N 1
ATOM 807 C CA . ALA A 1 109 ? 8.862 0.728 0.841 1.00 79.06 109 ALA A CA 1
ATOM 808 C C . ALA A 1 109 ? 8.283 2.009 1.469 1.00 79.06 109 ALA A C 1
ATOM 810 O O . ALA A 1 109 ? 8.378 2.200 2.680 1.00 79.06 109 ALA A O 1
ATOM 811 N N . ILE A 1 110 ? 7.643 2.877 0.675 1.00 79.44 110 ILE A N 1
ATOM 812 C CA . ILE A 1 110 ? 6.961 4.074 1.191 1.00 79.44 110 ILE A CA 1
ATOM 813 C C . ILE A 1 110 ? 5.789 3.681 2.097 1.00 79.44 110 ILE A C 1
ATOM 815 O O . ILE A 1 110 ? 5.605 4.300 3.147 1.00 79.44 110 ILE A O 1
ATOM 819 N N . PHE A 1 111 ? 5.008 2.656 1.740 1.00 80.19 111 PHE A N 1
ATOM 820 C CA . PHE A 1 111 ? 3.909 2.183 2.586 1.00 80.19 111 PHE A CA 1
ATOM 821 C C . PHE A 1 111 ? 4.404 1.547 3.887 1.00 80.19 111 PHE A C 1
ATOM 823 O O . PHE A 1 111 ? 3.832 1.818 4.941 1.00 80.19 111 PHE A O 1
ATOM 830 N N . GLU A 1 112 ? 5.484 0.766 3.842 1.00 79.00 112 GLU A N 1
ATOM 831 C CA . GLU A 1 112 ? 6.111 0.197 5.042 1.00 79.00 112 GLU A CA 1
ATOM 832 C C . GLU A 1 112 ? 6.693 1.281 5.957 1.00 79.00 112 GLU A C 1
ATOM 834 O O . GLU A 1 112 ? 6.445 1.273 7.163 1.00 79.00 112 GLU A O 1
ATOM 839 N N . LEU A 1 113 ? 7.396 2.268 5.392 1.00 78.81 113 LEU A N 1
ATOM 840 C CA . LEU A 1 113 ? 7.909 3.414 6.143 1.00 78.81 113 LEU A CA 1
ATOM 841 C C . LEU A 1 113 ? 6.770 4.223 6.771 1.00 78.81 113 LEU A C 1
ATOM 843 O O . LEU A 1 113 ? 6.847 4.598 7.940 1.00 78.81 113 LEU A O 1
ATOM 847 N N . SER A 1 114 ? 5.695 4.456 6.017 1.00 74.06 114 SER A N 1
ATOM 848 C CA . SER A 1 114 ? 4.502 5.143 6.518 1.00 74.06 114 SER A CA 1
ATOM 849 C C . SER A 1 114 ? 3.879 4.370 7.680 1.00 74.06 114 SER A C 1
ATOM 851 O O . SER A 1 114 ? 3.565 4.969 8.703 1.00 74.06 114 SER A O 1
ATOM 853 N N . SER A 1 115 ? 3.778 3.042 7.573 1.00 70.19 115 SER A N 1
ATOM 854 C CA . SER A 1 115 ? 3.305 2.176 8.658 1.00 70.19 115 SER A CA 1
ATOM 855 C C . SER A 1 115 ? 4.179 2.272 9.900 1.00 70.19 115 SER A C 1
ATOM 857 O O . SER A 1 115 ? 3.660 2.334 11.010 1.00 70.19 115 SER A O 1
ATOM 859 N N . ASN A 1 116 ? 5.502 2.297 9.726 1.00 76.62 116 ASN A N 1
ATOM 860 C CA . ASN A 1 116 ? 6.440 2.410 10.834 1.00 76.62 116 ASN A CA 1
ATOM 861 C C . ASN A 1 116 ? 6.313 3.771 11.535 1.00 76.62 116 ASN A C 1
ATOM 863 O O . ASN A 1 116 ? 6.285 3.832 12.759 1.00 76.62 116 ASN A O 1
ATOM 867 N N . ILE A 1 117 ? 6.157 4.857 10.773 1.00 73.88 117 ILE A N 1
ATOM 868 C CA . ILE A 1 117 ? 5.907 6.197 11.321 1.00 73.88 117 ILE A CA 1
ATOM 869 C C . ILE A 1 117 ? 4.585 6.222 12.098 1.00 73.88 117 ILE A C 1
ATOM 871 O O . ILE A 1 117 ? 4.554 6.730 13.215 1.00 73.88 117 ILE A O 1
ATOM 875 N N . ILE A 1 118 ? 3.514 5.641 11.552 1.00 71.00 118 ILE A N 1
ATOM 876 C CA . ILE A 1 118 ? 2.204 5.578 12.219 1.00 71.00 118 ILE A CA 1
ATOM 877 C C . ILE A 1 118 ? 2.290 4.750 13.513 1.00 71.00 118 ILE A C 1
ATOM 879 O O . ILE A 1 118 ? 1.797 5.202 14.544 1.00 71.00 118 ILE A O 1
ATOM 883 N N . GLY A 1 119 ? 2.978 3.604 13.493 1.00 66.44 119 GLY A N 1
ATOM 884 C CA . GLY A 1 119 ? 3.213 2.775 14.683 1.00 66.44 119 GLY A CA 1
ATOM 885 C C . GLY A 1 119 ? 4.120 3.435 15.731 1.00 66.44 119 GLY A C 1
ATOM 886 O O . GLY A 1 119 ? 3.955 3.229 16.925 1.00 66.44 119 GLY A O 1
ATOM 887 N N . ASN A 1 120 ? 5.051 4.299 15.324 1.00 67.44 120 ASN A N 1
ATOM 888 C CA . ASN A 1 120 ? 5.837 5.087 16.278 1.00 67.44 120 ASN A CA 1
ATOM 889 C C . ASN A 1 120 ? 5.017 6.238 16.888 1.00 67.44 120 ASN A C 1
ATOM 891 O O . ASN A 1 120 ? 5.243 6.617 18.037 1.00 67.44 120 ASN A O 1
ATOM 895 N N . ILE A 1 121 ? 4.051 6.792 16.146 1.00 62.25 121 ILE A N 1
ATOM 896 C CA . ILE A 1 121 ? 3.138 7.835 16.639 1.00 62.25 121 ILE A CA 1
ATOM 897 C C . ILE A 1 121 ? 2.093 7.249 17.607 1.00 62.25 121 ILE A C 1
ATOM 899 O O . ILE A 1 121 ? 1.735 7.925 18.578 1.00 62.25 121 ILE A O 1
ATOM 903 N N . SER A 1 122 ? 1.650 5.995 17.421 1.00 54.25 122 SER A N 1
ATOM 904 C CA . SER A 1 122 ? 0.759 5.308 18.378 1.00 54.25 122 SER A CA 1
ATOM 905 C C . SER A 1 122 ? 1.410 5.089 19.751 1.00 54.25 122 SER A C 1
ATOM 907 O O . SER A 1 122 ? 0.699 5.028 20.751 1.00 54.25 122 SER A O 1
ATOM 909 N N . GLY A 1 123 ? 2.746 5.105 19.839 1.00 53.03 123 GLY A N 1
ATOM 910 C CA . GLY A 1 123 ? 3.484 5.100 21.107 1.00 53.03 123 GLY A CA 1
ATOM 911 C C . GLY A 1 123 ? 3.436 6.415 21.908 1.00 53.03 123 GLY A 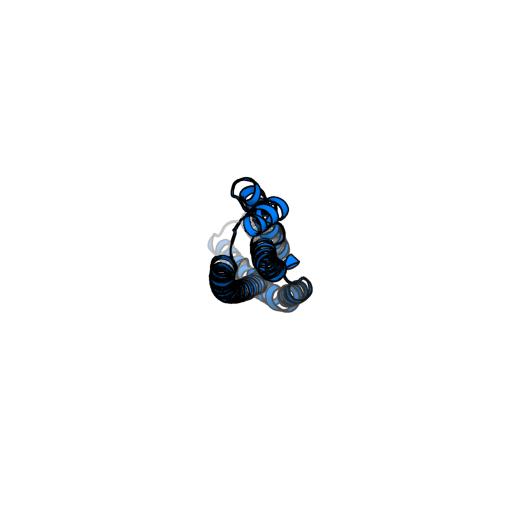C 1
ATOM 912 O O . GLY A 1 123 ? 3.789 6.414 23.086 1.00 53.03 123 GLY A O 1
ATOM 913 N N . GLY A 1 124 ? 3.012 7.537 21.304 1.00 48.44 124 GLY A N 1
ATOM 914 C CA . GLY A 1 124 ? 3.008 8.875 21.929 1.00 48.44 124 GLY A CA 1
ATOM 915 C C . GLY A 1 124 ? 1.627 9.504 22.163 1.00 48.44 124 GLY A C 1
ATOM 916 O O . GLY A 1 124 ? 1.523 10.541 22.814 1.00 48.44 124 GLY A O 1
ATOM 917 N N . THR A 1 125 ? 0.559 8.894 21.655 1.00 49.09 125 THR A N 1
ATOM 918 C CA . THR A 1 125 ? -0.845 9.309 21.845 1.00 49.09 125 THR A CA 1
ATOM 919 C C . THR A 1 125 ? -1.588 8.120 22.458 1.00 49.09 125 THR A C 1
ATOM 921 O O . THR A 1 125 ? -1.186 6.997 22.173 1.00 49.09 125 THR A O 1
ATOM 924 N N . PRO A 1 126 ? -2.638 8.282 23.289 1.00 44.41 126 PRO A N 1
ATOM 925 C CA . PRO A 1 126 ? -3.380 7.151 23.855 1.00 44.41 126 PRO A CA 1
ATOM 926 C C . PRO A 1 126 ? -4.183 6.385 22.779 1.00 44.41 126 PRO A C 1
ATOM 928 O O . PRO A 1 126 ? -5.404 6.452 22.726 1.00 44.41 126 PRO A O 1
ATOM 931 N N . GLY A 1 127 ? -3.479 5.673 21.899 1.00 47.25 127 GLY A N 1
ATOM 932 C CA . GLY A 1 127 ? -3.929 4.478 21.187 1.00 47.25 127 GLY A CA 1
ATOM 933 C C . GLY A 1 127 ? -3.442 3.202 21.883 1.00 47.25 127 GLY A C 1
ATOM 934 O O . GLY A 1 127 ? -3.638 2.103 21.369 1.00 47.25 127 GLY A O 1
ATOM 935 N N . GLY A 1 128 ? -2.828 3.339 23.067 1.00 47.06 128 GLY A N 1
ATOM 936 C CA . GLY A 1 128 ? -2.642 2.223 23.982 1.00 47.06 128 GLY A CA 1
ATOM 937 C C . GLY A 1 128 ? -3.995 1.573 24.214 1.00 47.06 128 GLY A C 1
ATOM 938 O O . GLY A 1 128 ? -4.990 2.285 24.374 1.00 47.06 128 GLY A O 1
ATOM 939 N N . SER A 1 129 ? -4.024 0.239 24.188 1.00 48.34 129 SER A N 1
ATOM 940 C CA . SER A 1 129 ? -5.158 -0.550 24.656 1.00 48.34 129 SER A CA 1
ATOM 941 C C . SER A 1 129 ? -5.777 0.186 25.833 1.00 48.34 129 SER A C 1
ATOM 943 O O . SER A 1 129 ? -5.129 0.334 26.874 1.00 48.34 129 SER A O 1
ATOM 945 N N . VAL A 1 130 ? -6.986 0.718 25.661 1.00 52.16 130 VAL A N 1
ATOM 946 C CA . VAL A 1 130 ? -7.739 1.208 26.805 1.00 52.16 130 VAL A CA 1
ATOM 947 C C . VAL A 1 130 ? -8.136 -0.073 27.517 1.00 52.16 130 VAL A C 1
ATOM 949 O O . VAL A 1 130 ? -9.214 -0.607 27.306 1.00 52.16 130 VAL A O 1
ATOM 952 N N . THR A 1 131 ? -7.214 -0.648 28.284 1.00 52.16 131 THR A N 1
ATOM 953 C CA . THR A 1 131 ? -7.507 -1.659 29.286 1.00 52.16 131 THR A CA 1
ATOM 954 C C . THR A 1 131 ? -8.266 -0.906 30.356 1.00 52.16 131 THR A C 1
ATOM 956 O O . THR A 1 131 ? -7.694 -0.420 31.329 1.00 52.16 131 THR A O 1
ATOM 959 N N . ALA A 1 132 ? -9.553 -0.684 30.096 1.00 57.09 132 ALA A N 1
ATOM 960 C CA . ALA A 1 132 ? -10.463 -0.243 31.123 1.00 57.09 132 ALA A CA 1
ATOM 961 C C . ALA A 1 132 ? -10.440 -1.336 32.188 1.00 57.09 132 ALA A C 1
ATOM 963 O O . ALA A 1 132 ? -10.653 -2.510 31.883 1.00 57.09 132 ALA A O 1
ATOM 964 N N . ASP A 1 133 ? -10.130 -0.949 33.417 1.00 63.25 133 ASP A N 1
ATOM 965 C CA . ASP A 1 133 ? -10.218 -1.833 34.565 1.00 63.25 133 ASP A CA 1
ATOM 966 C C . ASP A 1 133 ? -11.706 -2.116 34.826 1.00 63.25 133 ASP A C 1
ATOM 968 O O . ASP A 1 133 ? -12.396 -1.396 35.556 1.00 63.25 133 ASP A O 1
ATOM 972 N N . LEU A 1 134 ? -12.228 -3.125 34.125 1.00 63.53 134 LEU A N 1
ATOM 973 C CA . LEU A 1 134 ? -13.630 -3.532 34.175 1.00 63.53 134 LEU A CA 1
ATOM 974 C C . LEU A 1 134 ? -14.047 -3.941 35.594 1.00 63.53 134 LEU A C 1
ATOM 976 O O . LEU A 1 134 ? -15.230 -3.834 35.914 1.00 63.53 134 LEU A O 1
ATOM 980 N N . ASP A 1 135 ? -13.101 -4.319 36.460 1.00 62.81 135 ASP A N 1
ATOM 981 C CA . ASP A 1 135 ? -13.363 -4.673 37.855 1.00 62.81 135 ASP A CA 1
ATOM 982 C C . ASP A 1 135 ? -13.642 -3.435 38.720 1.00 62.81 135 ASP A C 1
ATOM 984 O O . ASP A 1 135 ? -14.568 -3.438 39.539 1.00 62.81 135 ASP A O 1
ATOM 988 N N . THR A 1 136 ? -12.939 -2.321 38.493 1.00 65.06 136 THR A N 1
ATOM 989 C CA . THR A 1 136 ? -13.275 -1.043 39.156 1.00 65.06 136 THR A CA 1
ATOM 990 C C . THR A 1 136 ? -14.621 -0.486 38.697 1.00 65.06 136 THR A C 1
ATOM 992 O O . THR A 1 136 ? -15.382 0.042 39.511 1.00 65.06 136 THR A O 1
ATOM 995 N N . LEU A 1 137 ? -14.965 -0.662 37.416 1.00 63.03 137 LEU A N 1
ATOM 996 C CA . LEU A 1 137 ? -16.271 -0.282 36.874 1.00 63.03 137 LEU A CA 1
ATOM 997 C C . LEU A 1 137 ? -17.389 -1.179 37.418 1.00 63.03 137 LEU A C 1
ATOM 999 O O . LEU A 1 137 ? -18.425 -0.661 37.829 1.00 63.03 137 LEU A O 1
ATOM 1003 N N . ARG A 1 138 ? -17.167 -2.498 37.504 1.00 62.62 138 ARG A N 1
ATOM 1004 C CA . ARG A 1 138 ? -18.067 -3.455 38.174 1.00 62.62 138 ARG A CA 1
ATOM 1005 C C . ARG A 1 138 ? -18.360 -3.023 39.605 1.00 62.62 138 ARG A C 1
ATOM 1007 O O . ARG A 1 138 ? -19.521 -2.856 39.974 1.00 62.62 138 ARG A O 1
ATOM 1014 N N . THR A 1 139 ? -17.307 -2.734 40.361 1.00 64.75 139 THR A N 1
ATOM 1015 C CA . THR A 1 139 ? -17.402 -2.312 41.762 1.00 64.75 139 THR A CA 1
ATOM 1016 C C . THR A 1 139 ? -18.143 -0.976 41.901 1.00 64.75 139 THR A C 1
ATOM 1018 O O . THR A 1 139 ? -18.950 -0.801 42.812 1.00 64.75 139 THR A O 1
ATOM 1021 N N . ALA A 1 140 ? -17.931 -0.019 40.993 1.00 63.22 140 ALA A N 1
ATOM 1022 C CA . ALA A 1 140 ? -18.632 1.266 41.011 1.00 63.22 140 ALA A CA 1
ATOM 1023 C C . ALA A 1 140 ? -20.133 1.141 40.683 1.00 63.22 140 ALA A C 1
ATOM 1025 O O . ALA A 1 140 ? -20.948 1.848 41.279 1.00 63.22 140 ALA A O 1
ATOM 1026 N N . VAL A 1 141 ? -20.512 0.236 39.771 1.00 61.56 141 VAL A N 1
ATOM 1027 C CA . VAL A 1 141 ? -21.922 -0.005 39.415 1.00 61.56 141 VAL A CA 1
ATOM 1028 C C . VAL A 1 141 ? -22.642 -0.807 40.507 1.00 61.56 141 VAL A C 1
ATOM 1030 O O . VAL A 1 141 ? -23.787 -0.482 40.831 1.00 61.56 141 VAL A O 1
ATOM 1033 N N . GLU A 1 142 ? -21.979 -1.779 41.142 1.00 64.19 142 GLU A N 1
ATOM 1034 C CA . GLU A 1 142 ? -22.541 -2.519 42.283 1.00 64.19 142 GLU A CA 1
ATOM 1035 C C . GLU A 1 142 ? -22.787 -1.612 43.498 1.00 64.19 142 GLU A C 1
ATOM 1037 O O . GLU A 1 142 ? -23.839 -1.712 44.136 1.00 64.19 142 GLU A O 1
ATOM 1042 N N . ASN A 1 143 ? -21.876 -0.669 43.768 1.00 65.00 143 ASN A N 1
ATOM 1043 C CA . ASN A 1 143 ? -21.988 0.285 44.878 1.00 65.00 143 ASN A CA 1
ATOM 1044 C C . ASN A 1 143 ? -23.071 1.365 44.685 1.00 65.00 143 ASN A C 1
ATOM 1046 O O . ASN A 1 143 ? -23.414 2.062 45.644 1.00 65.00 143 ASN A O 1
ATOM 1050 N N . MET A 1 144 ? -23.649 1.523 43.486 1.00 60.44 144 MET A N 1
ATOM 1051 C CA . MET A 1 144 ? -24.792 2.421 43.294 1.00 60.44 144 MET A CA 1
ATOM 1052 C C . MET A 1 144 ? -26.064 1.800 43.889 1.00 60.44 144 MET A C 1
ATOM 1054 O O . MET A 1 144 ? -26.658 0.873 43.337 1.00 60.44 144 MET A O 1
ATOM 1058 N N . SER A 1 145 ? -26.518 2.327 45.026 1.00 46.25 145 SER A N 1
ATOM 1059 C CA . SER A 1 145 ? -27.723 1.860 45.712 1.00 46.25 145 SER A CA 1
ATOM 1060 C C . SER A 1 145 ? -29.002 2.374 45.031 1.00 46.25 145 SER A C 1
ATOM 1062 O O . SER A 1 145 ? -29.404 3.527 45.168 1.00 46.25 145 SER A O 1
ATOM 1064 N N . GLY A 1 146 ? -29.676 1.495 44.282 1.00 60.16 146 GLY A N 1
ATOM 1065 C CA . GLY A 1 146 ? -31.031 1.727 43.768 1.00 60.16 146 GLY A CA 1
ATOM 1066 C C . GLY A 1 146 ? -31.284 1.163 42.366 1.00 60.16 146 GLY A C 1
ATOM 1067 O O . GLY A 1 146 ? -30.429 1.221 41.486 1.00 60.16 146 GLY A O 1
ATOM 1068 N N . MET A 1 147 ? -32.499 0.656 42.130 1.00 62.41 147 MET A N 1
ATOM 1069 C CA . MET A 1 147 ? -32.924 0.132 40.820 1.00 62.41 147 MET A CA 1
ATOM 1070 C C . MET A 1 147 ? -33.073 1.241 39.758 1.00 62.41 147 MET A C 1
ATOM 1072 O O . MET A 1 147 ? -32.775 1.024 38.587 1.00 62.41 147 MET A O 1
ATOM 1076 N N . PHE A 1 148 ? -33.495 2.443 40.168 1.00 70.38 148 PHE A N 1
ATOM 1077 C CA . PHE A 1 148 ? -33.710 3.595 39.279 1.00 70.38 148 PHE A CA 1
ATOM 1078 C C . PHE A 1 148 ? -32.411 4.178 38.679 1.00 70.38 148 PHE A C 1
ATOM 1080 O O . PHE A 1 148 ? -32.365 4.353 37.460 1.00 70.38 148 PHE A O 1
ATOM 1087 N N . PRO A 1 149 ? -31.344 4.435 39.465 1.00 71.56 149 PRO A N 1
ATOM 1088 C CA . PRO A 1 149 ? -30.054 4.887 38.931 1.00 71.56 149 PRO A CA 1
ATOM 1089 C C . PRO A 1 149 ? -29.435 3.905 37.928 1.00 71.56 149 PRO A C 1
ATOM 1091 O O . PRO A 1 149 ? -28.953 4.321 36.876 1.00 71.56 149 PRO A O 1
ATOM 1094 N N . LYS A 1 150 ? -29.515 2.594 38.206 1.00 66.25 150 LYS A N 1
ATOM 1095 C CA . LYS A 1 150 ? -29.006 1.538 37.312 1.00 66.25 150 LYS A CA 1
ATOM 1096 C C . LYS A 1 150 ? -29.762 1.492 35.983 1.00 66.25 150 LYS A C 1
ATOM 1098 O O . LYS A 1 150 ? -29.144 1.336 34.932 1.00 66.25 150 LYS A O 1
ATOM 1103 N N . LEU A 1 151 ? -31.082 1.689 36.010 1.00 70.56 151 LEU A N 1
ATOM 1104 C CA . LEU A 1 151 ? -31.900 1.743 34.797 1.00 70.56 151 LEU A CA 1
ATOM 1105 C C . LEU A 1 151 ? -31.568 2.973 33.933 1.00 70.56 151 LEU A C 1
ATOM 1107 O O . LEU A 1 151 ? -31.436 2.845 32.718 1.00 70.56 151 LEU A O 1
ATOM 1111 N N . PHE A 1 152 ? -31.382 4.147 34.547 1.00 77.88 152 PHE A N 1
ATOM 1112 C CA . PHE A 1 152 ? -31.005 5.367 33.823 1.00 77.88 152 PHE A CA 1
ATOM 1113 C C . PHE A 1 152 ? -29.614 5.243 33.180 1.00 77.88 152 PHE A C 1
ATOM 1115 O O . PHE A 1 152 ? -29.433 5.592 32.012 1.00 77.88 152 PHE A O 1
ATOM 1122 N N . LEU A 1 153 ? -28.656 4.653 33.901 1.00 76.12 153 LEU A N 1
ATOM 1123 C CA . LEU A 1 153 ? -27.313 4.382 33.390 1.00 76.12 153 LEU A CA 1
ATOM 1124 C C . LEU A 1 153 ? -27.332 3.373 32.229 1.00 76.12 153 LEU A C 1
ATOM 1126 O O . LEU A 1 153 ? -26.659 3.583 31.222 1.00 76.12 153 LEU A O 1
ATOM 1130 N N . CYS A 1 154 ? -28.165 2.332 32.309 1.00 71.06 154 CYS A N 1
ATOM 1131 C CA . CYS A 1 154 ? -28.366 1.372 31.220 1.00 71.06 154 CYS A CA 1
ATOM 1132 C C . CYS A 1 154 ? -28.862 2.039 29.926 1.00 71.06 154 CYS A C 1
ATOM 1134 O O . CYS A 1 154 ? -28.357 1.746 28.838 1.00 71.06 154 CYS A O 1
ATOM 1136 N N . VAL A 1 155 ? -29.830 2.954 30.031 1.00 78.62 155 VAL A N 1
ATOM 1137 C CA . VAL A 1 155 ? -30.351 3.700 28.874 1.00 78.62 155 VAL A CA 1
ATOM 1138 C C . VAL A 1 155 ? -29.274 4.619 28.294 1.00 78.62 155 VAL A C 1
ATOM 1140 O O . VAL A 1 155 ? -29.065 4.625 27.082 1.00 78.62 155 VAL A O 1
ATOM 1143 N N . GLN A 1 156 ? -28.538 5.339 29.144 1.00 79.94 156 GLN A N 1
ATOM 1144 C CA . GLN A 1 156 ? -27.475 6.241 28.702 1.00 79.94 156 GLN A CA 1
ATOM 1145 C C . GLN A 1 156 ? -26.335 5.501 27.983 1.00 79.94 156 GLN A C 1
ATOM 1147 O O . GLN A 1 156 ? -25.916 5.921 26.905 1.00 79.94 156 GLN A O 1
ATOM 1152 N N . VAL A 1 157 ? -25.879 4.368 28.523 1.00 80.06 157 VAL A N 1
ATOM 1153 C CA . VAL A 1 157 ? -24.829 3.539 27.907 1.00 80.06 157 VAL A CA 1
ATOM 1154 C C . VAL A 1 157 ? -25.290 2.958 26.565 1.00 80.06 157 VAL A C 1
ATOM 1156 O O . VAL A 1 157 ? -24.525 2.952 25.603 1.00 80.06 157 VAL A O 1
ATOM 1159 N N . THR A 1 158 ? -26.563 2.565 26.450 1.00 75.81 158 THR A N 1
ATOM 1160 C CA . THR A 1 158 ? -27.129 2.071 25.181 1.00 75.81 158 THR A CA 1
ATOM 1161 C C . THR A 1 158 ? -27.157 3.163 24.101 1.00 75.81 158 THR A C 1
ATOM 1163 O O . THR A 1 158 ? -26.840 2.894 22.944 1.00 75.81 158 THR A O 1
ATOM 1166 N N . ILE A 1 159 ? -27.469 4.415 24.459 1.00 82.25 159 ILE A N 1
ATOM 1167 C CA . ILE A 1 159 ? -27.438 5.554 23.520 1.00 82.25 159 ILE A CA 1
ATOM 1168 C C . ILE A 1 159 ? -26.009 5.823 23.018 1.00 82.25 159 ILE A C 1
ATOM 1170 O O . ILE A 1 159 ? -25.798 6.063 21.823 1.00 82.25 159 ILE A O 1
ATOM 1174 N N . ILE A 1 160 ? -25.018 5.752 23.911 1.00 84.38 160 ILE A N 1
ATOM 1175 C CA . ILE A 1 160 ? -23.602 5.925 23.553 1.00 84.38 160 ILE A CA 1
ATOM 1176 C C . ILE A 1 160 ? -23.147 4.791 22.627 1.00 84.38 160 ILE A C 1
ATOM 1178 O O . ILE A 1 160 ? -22.488 5.060 21.625 1.00 84.38 160 ILE A O 1
ATOM 1182 N N . TRP A 1 161 ? -23.553 3.548 22.898 1.00 80.31 161 TRP A N 1
ATOM 1183 C CA . TRP A 1 161 ? -23.238 2.394 22.052 1.00 80.31 161 TRP A CA 1
ATOM 1184 C C . TRP A 1 161 ? -23.766 2.546 20.623 1.00 80.31 161 TRP A C 1
ATOM 1186 O O . TRP A 1 161 ? -23.018 2.348 19.666 1.00 80.31 161 TRP A O 1
ATOM 1196 N N . ILE A 1 162 ? -25.023 2.974 20.461 1.00 78.44 162 ILE A N 1
ATOM 1197 C CA . ILE A 1 162 ? -25.613 3.230 19.136 1.00 78.44 162 ILE A CA 1
ATOM 1198 C C . ILE A 1 162 ? -24.821 4.315 18.394 1.00 78.44 162 ILE A C 1
ATOM 1200 O O . ILE A 1 162 ? -24.464 4.143 17.227 1.00 78.44 162 ILE A O 1
ATOM 1204 N N . THR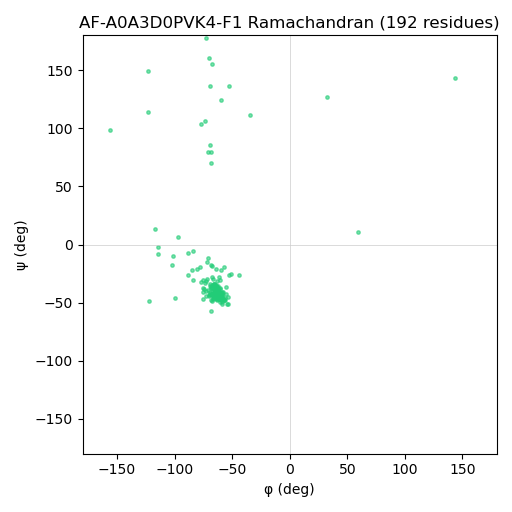 A 1 163 ? -24.509 5.417 19.081 1.00 84.31 163 THR A N 1
ATOM 1205 C CA . THR A 1 163 ? -23.729 6.528 18.512 1.00 84.31 163 THR A CA 1
ATOM 1206 C C . THR A 1 163 ? -22.335 6.063 18.085 1.00 84.31 163 THR A C 1
ATOM 1208 O O . THR A 1 163 ? -21.861 6.405 17.000 1.00 84.31 163 THR A O 1
ATOM 1211 N N . PHE A 1 164 ? -21.696 5.230 18.906 1.00 79.88 164 PHE A N 1
ATOM 1212 C CA . PHE A 1 164 ? -20.388 4.664 18.617 1.00 79.88 164 PHE A CA 1
ATOM 1213 C C . PHE A 1 164 ? -20.418 3.731 17.400 1.00 79.88 164 PHE A C 1
ATOM 1215 O O . PHE A 1 164 ? -19.590 3.887 16.506 1.00 79.88 164 PHE A O 1
ATOM 1222 N N . LYS A 1 165 ? -21.397 2.821 17.296 1.00 75.94 165 LYS A N 1
ATOM 1223 C CA . LYS A 1 165 ? -21.546 1.935 16.124 1.00 75.94 165 LYS A CA 1
ATOM 1224 C C . LYS A 1 165 ? -21.767 2.722 14.832 1.00 75.94 165 LYS A C 1
ATOM 1226 O O . LYS A 1 165 ? -21.207 2.360 13.800 1.00 75.94 165 LYS A O 1
ATOM 1231 N N . PHE A 1 166 ? -22.533 3.812 14.883 1.00 79.31 166 PHE A N 1
ATOM 1232 C CA . PHE A 1 166 ? -22.741 4.666 13.714 1.00 79.31 166 PHE A CA 1
ATOM 1233 C C . PHE A 1 166 ? -21.453 5.387 13.286 1.00 79.31 166 PHE A C 1
ATOM 1235 O O . PHE A 1 166 ? -21.089 5.354 12.113 1.00 79.31 166 PHE A O 1
ATOM 1242 N N . SER A 1 167 ? -20.726 5.978 14.239 1.00 79.94 167 SER A N 1
ATOM 1243 C CA . SER A 1 167 ? -19.422 6.608 13.982 1.00 79.94 167 SER A CA 1
ATOM 1244 C C . SER A 1 167 ? -18.403 5.603 13.430 1.00 79.94 167 SER A C 1
ATOM 1246 O O . SER A 1 167 ? -17.741 5.860 12.425 1.00 79.94 167 SER A O 1
ATOM 1248 N N . SER A 1 168 ? -18.348 4.417 14.038 1.00 77.94 168 SER A N 1
ATOM 1249 C CA . SER A 1 168 ? -17.496 3.307 13.618 1.00 77.94 168 SER A CA 1
ATOM 1250 C C . SER A 1 168 ? -17.761 2.914 12.160 1.00 77.94 168 SER A C 1
ATOM 1252 O O . SER A 1 168 ? -16.834 2.846 11.354 1.00 77.94 168 SER A O 1
ATOM 1254 N N . LEU A 1 169 ? -19.033 2.763 11.782 1.00 80.44 169 LEU A N 1
ATOM 1255 C CA . LEU A 1 169 ? -19.424 2.442 10.412 1.00 80.44 169 LEU A CA 1
ATOM 1256 C C . LEU A 1 169 ? -18.975 3.515 9.410 1.00 80.44 169 LEU A C 1
ATOM 1258 O O . LEU A 1 169 ? -18.421 3.175 8.364 1.00 80.44 169 LEU A O 1
ATOM 1262 N N . LEU A 1 170 ? -19.175 4.800 9.722 1.00 83.38 170 LEU A N 1
ATOM 1263 C CA . LEU A 1 170 ? -18.752 5.898 8.845 1.00 83.38 170 LEU A CA 1
ATOM 1264 C C . LEU A 1 170 ? -17.238 5.895 8.621 1.00 83.38 170 LEU A C 1
ATOM 1266 O O . LEU A 1 170 ? -16.780 6.016 7.485 1.00 83.38 170 LEU A O 1
ATOM 1270 N N . ILE A 1 171 ? -16.464 5.713 9.692 1.00 83.75 171 ILE A N 1
ATOM 1271 C CA . ILE A 1 171 ? -15.003 5.651 9.621 1.00 83.75 171 ILE A CA 1
ATOM 1272 C C . ILE A 1 171 ? -14.564 4.474 8.741 1.00 83.75 171 ILE A C 1
ATOM 1274 O O . ILE A 1 171 ? -13.750 4.663 7.840 1.00 83.75 171 ILE A O 1
ATOM 1278 N N . THR A 1 172 ? -15.131 3.279 8.935 1.00 78.62 172 THR A N 1
ATOM 1279 C CA . THR A 1 172 ? -14.801 2.101 8.119 1.00 78.62 172 THR A CA 1
ATOM 1280 C C . THR A 1 172 ? -15.074 2.332 6.631 1.00 78.62 172 THR A C 1
ATOM 1282 O O . THR A 1 172 ? -14.243 1.970 5.799 1.00 78.62 172 THR A O 1
ATOM 1285 N N . VAL A 1 173 ? -16.189 2.980 6.277 1.00 83.12 173 VAL A N 1
ATOM 1286 C CA . VAL A 1 173 ? -16.506 3.307 4.875 1.00 83.12 173 VAL A CA 1
ATOM 1287 C C . VAL A 1 173 ? -15.475 4.268 4.278 1.00 83.12 173 VAL A C 1
ATOM 1289 O O . VAL A 1 173 ? -14.997 4.039 3.166 1.00 83.12 173 VAL A O 1
ATOM 1292 N N . VAL A 1 174 ? -15.086 5.313 5.014 1.00 85.38 174 VAL A N 1
ATOM 1293 C CA . VAL A 1 174 ? -14.062 6.271 4.560 1.00 85.38 174 VAL A CA 1
ATOM 1294 C C . VAL A 1 174 ? -12.707 5.584 4.366 1.00 85.38 174 VAL A C 1
ATOM 1296 O O . VAL A 1 174 ? -12.035 5.829 3.364 1.00 85.38 174 VAL A O 1
ATOM 1299 N N . VAL A 1 175 ? -12.319 4.689 5.280 1.00 81.38 175 VAL A N 1
ATOM 1300 C CA . VAL A 1 175 ? -11.071 3.915 5.173 1.00 81.38 175 VAL A CA 1
ATOM 1301 C C . VAL A 1 175 ? -11.079 3.030 3.930 1.00 81.38 175 VAL A C 1
ATOM 1303 O O . VAL A 1 175 ? -10.116 3.060 3.168 1.00 81.38 175 VAL A O 1
ATOM 1306 N N . ILE A 1 176 ? -12.172 2.302 3.673 1.00 78.50 176 ILE A N 1
ATOM 1307 C CA . ILE A 1 176 ? -12.314 1.487 2.456 1.00 78.50 176 ILE A CA 1
ATOM 1308 C C . ILE A 1 176 ? -12.166 2.360 1.203 1.00 78.50 176 ILE A C 1
ATOM 1310 O O . ILE A 1 176 ? -11.419 1.997 0.294 1.00 78.50 176 ILE A O 1
ATOM 1314 N N . GLY A 1 177 ? -12.824 3.524 1.167 1.00 80.69 177 GLY A N 1
ATOM 1315 C CA . GLY A 1 177 ? -12.715 4.467 0.050 1.00 80.69 177 GLY A CA 1
ATOM 1316 C C . GLY A 1 177 ? -11.271 4.909 -0.208 1.00 80.69 177 GLY A C 1
ATOM 1317 O O . GLY A 1 177 ? -10.789 4.817 -1.336 1.00 80.69 177 GLY A O 1
ATOM 1318 N N . ARG A 1 178 ? -10.548 5.296 0.850 1.00 82.31 178 ARG A N 1
ATOM 1319 C CA . ARG A 1 178 ? -9.134 5.689 0.762 1.00 82.31 178 ARG A CA 1
ATOM 1320 C C . ARG A 1 178 ? -8.235 4.542 0.296 1.00 82.31 178 ARG A C 1
ATOM 1322 O O . ARG A 1 178 ? -7.304 4.771 -0.470 1.00 82.31 178 ARG A O 1
ATOM 1329 N N . MET A 1 179 ? -8.506 3.311 0.730 1.00 78.12 179 MET A N 1
ATOM 1330 C CA . MET A 1 179 ? -7.731 2.140 0.307 1.00 78.12 179 MET A CA 1
ATOM 1331 C C . MET A 1 1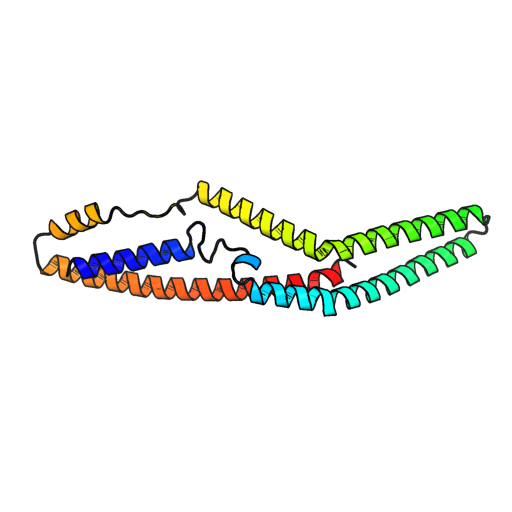79 ? -7.895 1.861 -1.188 1.00 78.12 179 MET A C 1
ATOM 1333 O O . MET A 1 179 ? -6.903 1.630 -1.875 1.00 78.12 179 MET A O 1
ATOM 1337 N N . VAL A 1 180 ? -9.120 1.953 -1.715 1.00 77.88 180 VAL A N 1
ATOM 1338 C CA . VAL A 1 180 ? -9.375 1.814 -3.160 1.00 77.88 180 VAL A CA 1
ATOM 1339 C C . VAL A 1 180 ? -8.629 2.879 -3.963 1.00 77.88 180 VAL A C 1
ATOM 1341 O O . VAL A 1 180 ? -8.007 2.554 -4.973 1.00 77.88 180 VAL A O 1
ATOM 1344 N N . GLU A 1 181 ? -8.636 4.129 -3.503 1.00 79.38 181 GLU A N 1
ATOM 1345 C CA . GLU A 1 181 ? -7.912 5.220 -4.160 1.00 79.38 181 GLU A CA 1
ATOM 1346 C C . GLU A 1 181 ? -6.397 4.940 -4.231 1.00 79.38 181 GLU A C 1
ATOM 1348 O O . GLU A 1 181 ? -5.792 5.008 -5.303 1.00 79.38 181 GLU A O 1
ATOM 1353 N N . ILE A 1 182 ? -5.793 4.525 -3.110 1.00 81.00 182 ILE A N 1
ATOM 1354 C CA . ILE A 1 182 ? -4.367 4.171 -3.038 1.00 81.00 182 ILE A CA 1
ATOM 1355 C C . ILE A 1 182 ? -4.038 2.978 -3.947 1.00 81.00 182 ILE A C 1
ATOM 1357 O O . ILE A 1 182 ? -2.991 2.981 -4.603 1.00 81.00 182 ILE A O 1
ATOM 1361 N N . TYR A 1 183 ? -4.917 1.976 -4.038 1.00 79.62 183 TYR A N 1
ATOM 1362 C CA . TYR A 1 183 ? -4.733 0.853 -4.960 1.00 79.62 183 TYR A CA 1
ATOM 1363 C C . TYR A 1 183 ? -4.720 1.299 -6.424 1.00 79.62 183 TYR A C 1
ATOM 1365 O O . TYR A 1 183 ? -3.867 0.843 -7.185 1.00 79.62 183 TYR A O 1
ATOM 1373 N N . ILE A 1 184 ? -5.609 2.213 -6.820 1.00 77.50 184 ILE A N 1
ATOM 1374 C CA . ILE A 1 184 ? -5.650 2.746 -8.190 1.00 77.50 184 ILE A CA 1
ATOM 1375 C C . ILE A 1 184 ? -4.367 3.523 -8.506 1.00 77.50 184 ILE A C 1
ATOM 1377 O O . ILE A 1 184 ? -3.762 3.296 -9.555 1.00 77.50 184 ILE A O 1
ATOM 1381 N N . TYR A 1 185 ? -3.896 4.382 -7.597 1.00 79.56 185 TYR A N 1
ATOM 1382 C CA . TYR A 1 185 ? -2.628 5.090 -7.806 1.00 79.56 185 TYR A CA 1
ATOM 1383 C C . TYR A 1 185 ? -1.440 4.134 -7.888 1.00 79.56 185 TYR A C 1
ATOM 1385 O O . TYR A 1 185 ? -0.581 4.301 -8.748 1.00 79.56 185 TYR A O 1
ATOM 1393 N N . THR A 1 186 ? -1.422 3.091 -7.057 1.00 76.88 186 THR A N 1
ATOM 1394 C CA . THR A 1 186 ? -0.375 2.060 -7.087 1.00 76.88 186 THR A CA 1
ATOM 1395 C C . THR A 1 186 ? -0.389 1.271 -8.399 1.00 76.88 186 THR A C 1
ATOM 1397 O O . THR A 1 186 ? 0.670 0.939 -8.931 1.00 76.88 186 THR A O 1
ATOM 1400 N N . ALA A 1 187 ? -1.572 1.011 -8.965 1.00 72.81 187 ALA A N 1
ATOM 1401 C CA . ALA A 1 187 ? -1.708 0.326 -10.247 1.00 72.81 187 ALA A CA 1
ATOM 1402 C C . ALA A 1 187 ? -1.149 1.141 -11.423 1.00 72.81 187 ALA A C 1
ATOM 1404 O O . ALA A 1 187 ? -0.633 0.554 -12.368 1.00 72.81 187 ALA A O 1
ATOM 1405 N N . ILE A 1 188 ? -1.253 2.474 -11.378 1.00 76.94 188 ILE A N 1
ATOM 1406 C CA . ILE A 1 188 ? -0.913 3.371 -12.500 1.00 76.94 188 ILE A CA 1
ATOM 1407 C C . ILE A 1 188 ? 0.462 4.041 -12.313 1.00 76.94 188 ILE A C 1
ATOM 1409 O O . ILE A 1 188 ? 1.002 4.613 -13.257 1.00 76.94 188 ILE A O 1
ATOM 1413 N N . ALA A 1 189 ? 1.076 3.926 -11.131 1.00 75.81 189 ALA A N 1
ATOM 1414 C CA . ALA A 1 189 ? 2.314 4.615 -10.753 1.00 75.81 189 ALA A CA 1
ATOM 1415 C C . ALA A 1 189 ? 3.492 4.438 -11.730 1.00 75.81 189 ALA A C 1
ATOM 1417 O O . ALA A 1 189 ? 4.340 5.320 -11.807 1.00 75.81 189 ALA A O 1
ATOM 1418 N N . ALA A 1 190 ? 3.548 3.343 -12.494 1.00 72.75 190 ALA A N 1
ATOM 1419 C CA . ALA A 1 190 ? 4.613 3.108 -13.470 1.00 72.75 190 ALA A CA 1
ATOM 1420 C C . ALA A 1 190 ? 4.589 4.088 -14.661 1.00 72.75 190 ALA A C 1
ATOM 1422 O O . ALA A 1 190 ? 5.635 4.356 -15.241 1.00 72.75 190 ALA A O 1
ATOM 1423 N N . VAL A 1 191 ? 3.421 4.633 -15.032 1.00 77.19 191 VAL A N 1
ATOM 1424 C CA . VAL A 1 191 ? 3.279 5.483 -16.229 1.00 77.19 191 VAL A CA 1
ATOM 1425 C C . VAL A 1 191 ? 3.856 6.892 -16.030 1.00 77.19 191 VAL A C 1
ATOM 1427 O O . VAL A 1 191 ? 4.607 7.321 -16.894 1.00 77.19 191 VAL A O 1
ATOM 1430 N N . PRO A 1 192 ? 3.579 7.622 -14.929 1.00 74.69 192 PRO A N 1
ATOM 1431 C CA . PRO A 1 192 ? 4.173 8.943 -14.696 1.00 74.69 192 PRO A CA 1
ATOM 1432 C C . PRO A 1 192 ? 5.682 8.923 -14.411 1.00 74.69 192 PRO A C 1
ATOM 1434 O O . PRO A 1 192 ? 6.315 9.974 -14.449 1.00 74.69 192 PRO A O 1
ATOM 1437 N N . VAL A 1 193 ? 6.231 7.762 -14.038 1.00 71.75 193 VAL A N 1
ATOM 1438 C CA . VAL A 1 193 ? 7.663 7.587 -13.739 1.00 71.75 193 VAL A CA 1
ATOM 1439 C C . VAL A 1 193 ? 8.484 7.320 -15.009 1.00 71.75 193 VAL A C 1
ATOM 1441 O O . VAL A 1 193 ? 9.693 7.556 -15.004 1.00 71.75 193 VAL A O 1
ATOM 1444 N N . ALA A 1 194 ? 7.841 6.836 -16.076 1.00 57.56 194 ALA A N 1
ATOM 1445 C CA . ALA A 1 194 ? 8.440 6.618 -17.394 1.00 57.56 194 ALA A CA 1
ATOM 1446 C C . ALA A 1 194 ? 8.597 7.922 -18.186 1.00 57.56 194 ALA A C 1
ATOM 1448 O O . ALA A 1 194 ? 9.640 8.045 -18.869 1.00 57.56 194 ALA A O 1
#

Mean predicted aligned error: 13.04 Å

Nearest PDB structures (foldseek):
  8i4v-assembly1_B  TM=2.137E-01  e=5.944E+00  Saccharomyces cerevisiae S288C
  8i21-assembly1_B  TM=2.102E-01  e=7.670E+00  Saccharomyces cerevisiae S288C

Sequence (194 aa):
MEDYIIGVIEDILNGVTSMGGDNGLLVQTPAQFNSTIYSWVQGICQSAAMPVAYVVLALIFTLELYNASTRIDGAGAGATFGAEMIFKVMIKFVLCKMAVDMTPQILGAIFELSSNIIGNISGGTPGGSVTADLDTLRTAVENMSGMFPKLFLCVQVTIIWITFKFSSLLITVVVIGRMVEIYIYTAIAAVPVA

pLDDT: mean 72.43, std 9.88, range [44.41, 86.44]

Secondary structure (DSSP, 8-state):
-HHHHHHHHHHHHHHHHHHHSTTSTTT--HHHH-HHHHHHHHHHIIIIIHHHHHHHHHHHHHHHHHHHHHHHHHT---HHHHHHHHHHHHHHHHHHHHHHHHHHHHHHHHHHHHHHHHHHHHTTTT-S-----HHHHHHHHHTS--HHHHHHHHHHHHHHHHHHHHHHHHHHHHHHHHHHHHHHHHHHTHHHH-

Foldseek 3Di:
DLVLLLVLVVVLLVLLLCQLALNHLPLDFLCRNDVVLLVVLVVLLVVPQLVLLVVVLVVVLVVLVVVLVVCVVVVPDDPVVSVVSVVVSVVVSVVLNVQLVCQLVVLVVVRVVSSVVSSVVCVVDPSDRPPPVSVVVSVVLVPPPDPVVNVVSSVVSVVVSVVSVVVSVVVSVVSVVVSVVSSVCSSNVSNVSD

Solvent-accessible surface area (backbone atoms only — not comparable to full-atom values): 10515 Å² total; per-residue (Å²): 112,65,70,57,47,51,52,51,51,49,52,48,47,52,50,51,39,56,36,58,18,92,82,2,73,78,56,51,41,65,60,70,70,38,52,66,63,41,52,52,36,50,49,46,18,64,71,49,26,42,59,53,16,51,53,53,34,51,50,54,50,52,50,53,51,48,54,49,50,53,50,44,69,72,61,79,58,62,74,69,60,41,52,55,52,53,50,54,53,52,54,50,49,54,52,47,52,52,52,35,71,42,39,68,58,53,52,51,52,50,48,54,51,50,36,53,54,51,59,58,49,43,75,77,45,94,34,55,76,76,75,68,62,60,64,61,52,50,52,56,59,69,69,51,90,53,75,66,64,56,52,54,49,43,54,52,53,51,54,51,45,54,54,47,54,53,53,50,52,54,51,52,53,53,51,54,53,52,47,54,53,53,46,53,49,64,26,48,52,31,44,87,62,69

Radius of gyration: 29.19 Å; Cα contacts (8 Å, |Δi|>4): 143; chains: 1; bounding box: 68×31×84 Å